Protein 6D9N (pdb70)

InterPro domains:
  IPR003718 OsmC/Ohr conserved domain [PF02566] (40-135)
  IPR015946 K homology domain-like, alpha/beta [G3DSA:3.30.300.20] (45-140)
  IPR019953 Organic hydroperoxide resistance protein famiy [PTHR33797] (1-138)
  IPR019953 Organic hydroperoxide resistance protein famiy [TIGR03561] (4-137)
  IPR036102 OsmC/Ohr superfamily [SSF82784] (1-137)

CATH classification: 2.20.25.10 (+1 more: 3.30.300.20)

Secondary structure (DSSP, 8-state):
--EEEEEEEEEE-TTSEEEEETTSSSEEEE---GGGT-S-S-SB-HHHHHHHHHHHHHHHHHHHHHHHHT------EEEEEEEEEE-TTSSEEEEEEEEEE-TTS-HHHHHHHHHHHHHH-HHHHHHBTTB-EEEEEE--/-----EEEEEEEEEESTTSEEEEETTSSSEEEE---GGGT-S-S-SB-HHHHHHHHHHHHHHHHHHHHHHHHT------EEEEEEEEEE-TTS-EEEEEEEEEE-TTS-HHHHHHHHHHHHHH-HHHHHHTTTS-EEEEEE--

Nearest PDB structures (foldseek):
  6d9n-assembly1_A  TM=1.001E+00  e=1.280E-29  Elizabethkingia anophelis NUHP1
  1n2f-assembly1_B  TM=9.302E-01  e=1.188E-18  Pseudomonas aeruginosa PAO1
  6ebg-assembly2_C  TM=9.428E-01  e=1.634E-17  Chromobacterium violaceum
  6ed0-assembly1_B  TM=9.431E-01  e=2.556E-17  Chromobacterium violaceum ATCC 12472
  1zb9-assembly1_B  TM=9.224E-01  e=2.725E-17  Xylella fastidiosa 9a5c

Radius of gyration: 18.33 Å; Cα contacts (8 Å, |Δi|>4): 790; chains: 2; bounding box: 57×39×36 Å

Solvent-accessible surface area: 12722 Å² total; per-residue (Å²): 104,173,56,78,28,78,13,5,1,40,2,38,18,33,189,97,8,59,0,94,2,107,73,34,54,12,88,40,71,19,62,108,4,47,51,46,74,23,105,59,77,99,75,8,2,20,13,1,0,2,0,0,0,0,0,4,7,0,4,26,4,0,23,78,19,4,153,102,55,193,66,194,34,32,114,0,44,0,34,0,91,0,1,13,0,101,52,174,76,38,1,41,4,6,42,4,73,0,51,0,23,0,32,70,14,70,78,127,86,0,72,61,3,0,91,106,0,33,82,27,0,17,4,1,24,0,0,89,66,47,11,51,32,124,38,70,20,22,59,148,102,79,173,38,170,56,84,29,75,15,3,1,38,2,36,25,19,167,71,4,53,0,92,1,97,72,33,55,11,83,46,60,13,66,59,4,127,51,52,74,22,95,52,60,88,95,4,2,21,13,1,0,2,0,0,0,0,0,5,6,0,10,36,6,0,35,81,14,6,91,91,60,165,45,190,37,31,107,0,43,0,54,1,33,0,1,13,0,100,62,116,90,37,2,45,5,8,57,3,101,2,64,0,25,0,31,72,12,78,83,134,69,0,86,80,10,8,117,125,0,34,73,25,0,14,3,1,20,1,1,82,82,68,29,71,34,120,40,53,17,24,58,149

B-factor: mean 17.24, std 9.84, range [6.75, 56.4]

Sequence (283 aa):
MKTLYTTIGATATTGGRNGHHVVKSDDNGVLLEFEEVRYYPKGLGGANDDYANPEMLFAAGYSACCFDSSALNLLVIKKSSAKIKTGETTTVTTAKVGIGQIENNGGFGLEVEELHANIPGVTIEEAQQDDLIEKAHQVCCPYSNATRGNIEEVKLTVSNNHHHMKTLYTIGATATGGRNGHVVKSDDNGVLLEFEVRYPKGLGGANDDYANPEMLFAAGYSACCFDSALNLVIKSAKIIKTGETTTVTTAKVGIGQIENGGFGLEVEELHANIPGVTIEEAQQDLIEKAHQVCCPYSNATRGNNIIEEVVKLTVSNN

Organism: NCBI:txid1338011

Structure (mmCIF, N/CA/C/O backbone):
data_6D9N
#
_entry.id   6D9N
#
_cell.length_a   47.390
_cell.length_b   50.030
_cell.length_c   57.980
_cell.angle_alpha   90.00
_cell.angle_beta   102.63
_cell.angle_gamma   90.00
#
_symmetry.space_group_name_H-M   'P 1 21 1'
#
loop_
_entity.id
_entity.type
_entity.pdbx_description
1 polymer 'Organic hydroperoxide resistance protein'
2 non-polymer 'THIOCYANATE ION'
3 non-polymer 1,2-ETHANEDIOL
4 water water
#
loop_
_atom_site.group_PDB
_atom_site.id
_atom_site.type_symbol
_atom_site.label_atom_id
_atom_site.label_alt_id
_atom_site.label_comp_id
_atom_site.label_asym_id
_atom_site.label_entity_id
_atom_site.label_seq_id
_atom_site.pdbx_PDB_ins_code
_atom_site.Cartn_x
_atom_site.Cartn_y
_atom_site.Cartn_z
_atom_site.occupancy
_atom_site.B_iso_or_equiv
_atom_site.auth_seq_id
_atom_site.auth_comp_id
_atom_site.auth_asym_id
_atom_site.auth_atom_id
_atom_site.pdbx_PDB_model_num
ATOM 1 N N . MET A 1 9 ? 16.023 4.408 31.412 1.00 31.94 1 MET A N 1
ATOM 2 C CA . MET A 1 9 ? 16.724 4.589 30.145 1.00 30.58 1 MET A CA 1
ATOM 3 C C . MET A 1 9 ? 17.171 6.043 29.986 1.00 28.72 1 MET A C 1
ATOM 4 O O . MET A 1 9 ? 16.400 6.962 30.267 1.00 29.06 1 MET A O 1
ATOM 9 N N . LYS A 1 10 ? 18.402 6.251 29.520 1.00 26.70 2 LYS A N 1
ATOM 10 C CA . LYS A 1 10 ? 18.925 7.588 29.237 1.00 24.85 2 LYS A CA 1
ATOM 11 C C . LYS A 1 10 ? 18.486 7.964 27.821 1.00 21.48 2 LYS A C 1
ATOM 12 O O . LYS A 1 10 ? 19.041 7.477 26.836 1.00 21.42 2 LYS A O 1
ATOM 18 N N . THR A 1 11 ? 17.482 8.827 27.703 1.00 19.28 3 THR A N 1
ATOM 19 C CA . THR A 1 11 ? 16.907 9.111 26.396 1.00 18.42 3 THR A CA 1
ATOM 20 C C . THR A 1 11 ? 17.869 9.965 25.572 1.00 16.99 3 THR A C 1
ATOM 21 O O . THR A 1 11 ? 18.332 11.016 26.042 1.00 19.12 3 THR A O 1
ATOM 25 N N . LEU A 1 12 ? 18.184 9.502 24.355 1.00 14.80 4 LEU A N 1
ATOM 26 C CA . LEU A 1 12 ? 19.132 10.211 23.507 1.00 14.05 4 LEU A CA 1
ATOM 27 C C . LEU A 1 12 ? 18.455 11.180 22.549 1.00 13.47 4 LEU A C 1
ATOM 28 O O . LEU A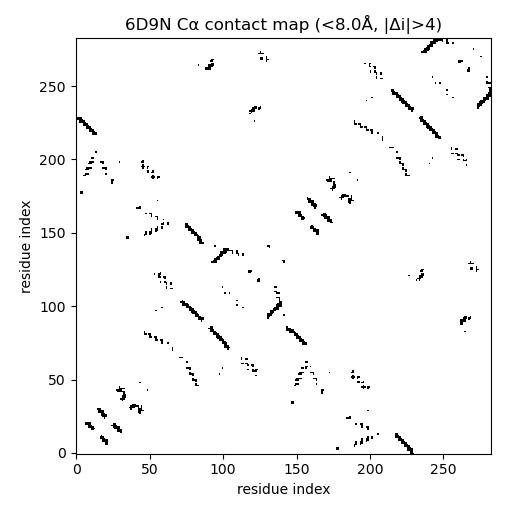 1 12 ? 19.051 12.206 22.174 1.00 14.21 4 LEU A O 1
ATOM 33 N N . TYR A 1 13 ? 17.227 10.872 22.134 1.00 12.48 5 TYR A N 1
ATOM 34 C CA . TYR A 1 13 ? 16.527 11.647 21.118 1.00 11.86 5 TYR A CA 1
ATOM 35 C C . TYR A 1 13 ? 15.039 11.410 21.301 1.00 11.76 5 TYR A C 1
ATOM 36 O O . TYR A 1 13 ? 14.624 10.277 21.569 1.00 12.15 5 TYR A O 1
ATOM 45 N N . THR A 1 14 ? 14.248 12.466 21.124 1.00 11.85 6 THR A N 1
ATOM 46 C CA A THR A 1 14 ? 12.788 12.359 21.166 0.67 12.19 6 THR A CA 1
ATOM 47 C CA B THR A 1 14 ? 12.790 12.392 21.189 0.33 12.03 6 THR A CA 1
ATOM 48 C C . THR A 1 14 ? 12.202 13.109 19.984 1.00 11.67 6 THR A C 1
ATOM 49 O O . THR A 1 14 ? 12.724 14.150 19.568 1.00 13.83 6 THR A O 1
ATOM 56 N N . ILE A 1 15 ? 11.089 12.585 19.441 1.00 10.68 7 ILE A N 1
ATOM 57 C CA . ILE A 1 15 ? 10.398 13.217 18.316 1.00 10.25 7 ILE A CA 1
ATOM 58 C C . ILE A 1 15 ? 8.902 12.982 18.500 1.00 10.26 7 ILE A C 1
ATOM 59 O O . ILE A 1 15 ? 8.485 11.887 18.896 1.00 11.00 7 ILE A O 1
ATOM 64 N N . GLY A 1 16 ? 8.093 13.999 18.176 1.00 10.51 8 GLY A N 1
ATOM 65 C CA . GLY A 1 16 ? 6.653 13.884 18.287 1.00 10.91 8 GLY A CA 1
ATOM 66 C C . GLY A 1 16 ? 5.941 13.969 16.954 1.00 10.40 8 GLY A C 1
ATOM 67 O O . GLY A 1 16 ? 6.461 14.486 15.962 1.00 10.21 8 GLY A O 1
ATOM 68 N N . ALA A 1 17 ? 4.699 13.501 16.942 1.00 9.39 9 ALA A N 1
ATOM 69 C CA . ALA A 1 17 ? 3.804 13.700 15.811 1.00 9.65 9 ALA A CA 1
ATOM 70 C C . ALA A 1 17 ? 2.372 13.836 16.327 1.00 9.67 9 ALA A C 1
ATOM 71 O O . ALA A 1 17 ? 2.047 13.391 17.435 1.00 11.24 9 ALA A O 1
ATOM 73 N N . THR A 1 18 ? 1.527 14.481 15.511 1.00 9.54 10 THR A N 1
ATOM 74 C CA . THR A 1 18 ? 0.132 14.739 15.854 1.00 10.47 10 THR A CA 1
ATOM 75 C C . THR A 1 18 ? -0.746 14.228 14.722 1.00 9.81 10 THR A C 1
ATOM 76 O O . THR A 1 18 ? -0.498 14.531 13.554 1.00 10.60 10 THR A O 1
ATOM 80 N N . ALA A 1 19 ? -1.830 13.528 15.080 1.00 8.98 11 ALA A N 1
ATOM 81 C CA . ALA A 1 19 ? -2.815 13.035 14.132 1.00 9.14 11 ALA A CA 1
ATOM 82 C C . ALA A 1 19 ? -4.160 13.652 14.448 1.00 8.96 11 ALA A C 1
ATOM 83 O O . ALA A 1 19 ? -4.554 13.726 15.621 1.00 9.55 11 ALA A O 1
ATOM 85 N N . THR A 1 20 ? -4.839 14.106 13.398 1.00 9.91 12 THR A N 1
ATOM 86 C CA A THR A 1 20 ? -6.070 14.874 13.465 0.32 10.95 12 THR A CA 1
ATOM 87 C CA B THR A 1 20 ? -6.182 14.644 13.583 0.68 10.34 12 THR A CA 1
ATOM 88 C C . THR A 1 20 ? -6.900 14.521 12.240 1.00 11.62 12 THR A C 1
ATOM 89 O O . THR A 1 20 ? -6.520 13.679 11.418 1.00 12.22 12 THR A O 1
ATOM 96 N N . GLY A 1 21 ? -8.006 15.267 12.055 1.00 12.16 13 GLY A N 1
ATOM 97 C CA . GLY A 1 21 ? -8.679 15.323 10.775 1.00 12.87 13 GLY A CA 1
ATOM 98 C C . GLY A 1 21 ? -9.958 14.520 10.641 1.00 13.62 13 GLY A C 1
ATOM 99 O O . GLY A 1 21 ? -10.609 14.614 9.591 1.00 15.03 13 GLY A O 1
ATOM 100 N N . GLY A 1 22 ? -10.308 13.693 11.629 1.00 13.98 14 GLY A N 1
ATOM 101 C CA . GLY A 1 22 ? -11.545 12.939 11.515 1.00 15.79 14 GLY A CA 1
ATOM 102 C C . GLY A 1 22 ? -11.486 11.958 10.356 1.00 17.01 14 GLY A C 1
ATOM 103 O O . GLY A 1 22 ? -10.549 11.149 10.223 1.00 16.63 14 GLY A O 1
ATOM 104 N N . ARG A 1 23 ? -12.491 12.040 9.473 1.00 18.76 15 ARG A N 1
ATOM 105 C CA . ARG A 1 23 ? -12.564 11.174 8.297 1.00 20.24 15 ARG A CA 1
ATOM 106 C C . ARG A 1 23 ? -11.522 11.535 7.251 1.00 20.57 15 ARG A C 1
ATOM 107 O O . ARG A 1 23 ? -11.272 10.735 6.338 1.00 22.54 15 ARG A O 1
ATOM 115 N N . ASN A 1 24 ? -10.953 12.727 7.335 1.00 19.40 16 ASN A N 1
ATOM 116 C CA . ASN A 1 24 ? -9.875 13.145 6.446 1.00 19.79 16 ASN A CA 1
ATOM 117 C C . ASN A 1 24 ? -8.589 13.197 7.259 1.00 17.88 16 ASN A C 1
ATOM 118 O O . ASN A 1 24 ? -8.033 14.266 7.529 1.00 18.20 16 ASN A O 1
ATOM 123 N N . GLY A 1 25 ? -8.135 12.010 7.656 1.00 15.95 17 GLY A N 1
ATOM 124 C CA . GLY A 1 25 ? -7.020 11.926 8.593 1.00 14.53 17 GLY A CA 1
ATOM 125 C C . GLY A 1 25 ? -5.773 12.610 8.053 1.00 13.01 17 GLY A C 1
ATOM 126 O O . GLY A 1 25 ? -5.470 12.563 6.857 1.00 13.45 17 GLY A O 1
ATOM 127 N N . HIS A 1 26 ? -5.042 13.242 8.964 1.00 12.68 18 HIS A N 1
ATOM 128 C CA A HIS A 1 26 ? -3.840 14.016 8.681 0.58 13.18 18 HIS A CA 1
ATOM 129 C CA B HIS A 1 26 ? -3.758 13.796 8.604 0.42 13.63 18 HIS A CA 1
ATOM 130 C C . HIS A 1 26 ? -2.844 13.765 9.807 1.00 12.47 18 HIS A C 1
ATOM 131 O O . HIS A 1 26 ? -3.260 13.755 10.971 1.00 12.31 18 HIS A O 1
ATOM 144 N N . VAL A 1 27 ? -1.561 13.633 9.485 1.00 11.43 19 VAL A N 1
ATOM 145 C CA A VAL A 1 27 ? -0.551 13.499 10.519 0.33 11.49 19 VAL A CA 1
ATOM 146 C CA B VAL A 1 27 ? -0.496 13.422 10.460 0.67 10.99 19 VAL A CA 1
ATOM 147 C C . VAL A 1 27 ? 0.645 14.376 10.161 1.00 11.67 19 VAL A C 1
ATOM 148 O O . VAL A 1 27 ? 0.995 14.570 8.989 1.00 13.21 19 VAL A O 1
ATOM 155 N N . LYS A 1 28 ? 1.241 14.955 11.195 1.00 11.53 20 LYS A N 1
ATOM 156 C CA . LYS A 1 28 ? 2.344 15.889 10.996 1.00 13.17 20 LYS A CA 1
ATOM 157 C C . LYS A 1 28 ? 3.346 15.696 12.118 1.00 12.58 20 LYS A C 1
ATOM 158 O O . LYS A 1 28 ? 2.946 15.693 13.294 1.00 13.42 20 LYS A O 1
ATOM 164 N N . SER A 1 29 ? 4.636 15.539 11.769 1.00 11.69 21 SER A N 1
ATOM 165 C CA . SER A 1 29 ? 5.652 15.524 12.804 1.00 11.69 21 SER A CA 1
ATOM 166 C C . SER A 1 29 ? 5.792 16.924 13.420 1.00 12.55 21 SER A C 1
ATOM 167 O O . SER A 1 29 ? 5.434 17.940 12.812 1.00 13.34 21 SER A O 1
ATOM 170 N N . ASP A 1 30 ? 6.357 16.978 14.634 1.00 14.14 22 ASP A N 1
ATOM 171 C CA A ASP A 1 30 ? 6.475 18.244 15.364 0.59 16.39 22 ASP A CA 1
ATOM 172 C CA B ASP A 1 30 ? 6.398 18.265 15.320 0.41 16.29 22 ASP A CA 1
ATOM 173 C C . ASP A 1 30 ? 7.228 19.303 14.580 1.00 17.40 22 ASP A C 1
ATOM 174 O O . ASP A 1 30 ? 6.974 20.493 14.756 1.00 20.39 22 ASP A O 1
ATOM 183 N N . ASN A 1 31 ? 8.188 18.877 13.763 1.00 16.75 23 ASN A N 1
ATOM 184 C CA . ASN A 1 31 ? 9.066 19.770 13.028 1.00 17.95 23 ASN A CA 1
ATOM 185 C C . ASN A 1 31 ? 8.633 19.954 11.579 1.00 18.47 23 ASN A C 1
ATOM 186 O O . ASN A 1 31 ? 9.333 20.642 10.819 1.00 20.15 23 ASN A O 1
ATOM 191 N N . GLY A 1 32 ? 7.499 19.366 11.185 1.00 18.25 24 GLY A N 1
ATOM 192 C CA . GLY A 1 32 ? 6.977 19.472 9.829 1.00 18.43 24 GLY A CA 1
ATOM 193 C C . GLY A 1 32 ? 7.676 18.630 8.777 1.00 18.08 24 GLY A C 1
ATOM 194 O O . GLY A 1 32 ? 7.256 18.654 7.611 1.00 19.45 24 GLY A O 1
ATOM 195 N N . VAL A 1 33 ? 8.715 17.876 9.145 1.00 15.95 25 VAL A N 1
ATOM 196 C CA . VAL A 1 33 ? 9.465 17.094 8.167 1.00 16.23 25 VAL A CA 1
ATOM 197 C C . VAL A 1 33 ? 8.600 16.028 7.519 1.00 16.86 25 VAL A C 1
ATOM 198 O O . VAL A 1 33 ? 8.772 15.716 6.335 1.00 18.61 25 VAL A O 1
ATOM 202 N N . LEU A 1 34 ? 7.666 15.456 8.271 1.00 16.35 26 LEU A N 1
ATOM 203 C CA A LEU A 1 34 ? 6.704 14.497 7.754 0.48 17.25 26 LEU A CA 1
ATOM 204 C CA B LEU A 1 34 ? 6.696 14.512 7.735 0.52 17.58 26 LEU A CA 1
ATOM 205 C C . LEU A 1 34 ? 5.315 15.118 7.892 1.00 16.97 26 LEU A C 1
ATOM 206 O O . LEU A 1 34 ? 4.925 15.525 8.991 1.00 16.64 26 LEU A O 1
ATOM 215 N N . GLU A 1 35 ? 4.574 15.201 6.792 1.00 16.98 27 GLU A N 1
ATOM 216 C CA . GLU A 1 35 ? 3.203 15.685 6.856 1.00 18.52 27 GLU A CA 1
ATOM 217 C C . GLU A 1 35 ? 2.427 15.078 5.706 1.00 19.03 27 GLU A C 1
ATOM 218 O O . GLU A 1 35 ? 2.770 15.297 4.545 1.00 20.90 27 GLU A O 1
ATOM 224 N N . PHE A 1 36 ? 1.348 14.371 6.019 1.00 17.55 28 PHE A N 1
ATOM 225 C CA . PHE A 1 36 ? 0.654 13.620 4.984 1.00 17.02 28 PHE A CA 1
ATOM 226 C C . PHE A 1 36 ? -0.709 13.181 5.483 1.00 14.88 28 PHE A C 1
ATOM 227 O O . PHE A 1 36 ? -1.035 13.280 6.662 1.00 14.91 28 PHE A O 1
ATOM 235 N N . GLU A 1 37 ? -1.512 12.726 4.535 1.00 13.36 29 GLU A N 1
ATOM 236 C CA A GLU A 1 37 ? -2.862 12.305 4.825 0.66 12.82 29 GLU A CA 1
ATOM 237 C CA B GLU A 1 37 ? -2.884 12.295 4.747 0.34 13.46 29 GLU A CA 1
ATOM 238 C C . GLU A 1 37 ? -2.918 10.788 4.965 1.00 12.24 29 GLU A C 1
ATOM 239 O O . GLU A 1 37 ? -2.131 10.043 4.361 1.00 12.47 29 GLU A O 1
ATOM 250 N N . VAL A 1 38 ? -3.850 10.332 5.802 1.00 11.52 30 VAL A N 1
ATOM 251 C CA . VAL A 1 38 ? -4.088 8.909 5.997 1.00 11.95 30 VAL A CA 1
ATOM 252 C C . VAL A 1 38 ? -5.564 8.623 5.758 1.00 11.89 30 VAL A C 1
ATOM 253 O O . VAL A 1 38 ? -6.435 9.464 6.050 1.00 13.03 30 VAL A O 1
ATOM 257 N N . ARG A 1 39 ? -5.847 7.453 5.193 1.00 11.40 31 ARG A N 1
ATOM 258 C CA . ARG A 1 39 ? -7.212 6.999 4.976 1.00 12.23 31 ARG A CA 1
ATOM 259 C C . ARG A 1 39 ? -7.190 5.488 5.127 1.00 12.08 31 ARG A C 1
ATOM 260 O O . ARG A 1 39 ? -6.140 4.848 4.998 1.00 12.75 31 ARG A O 1
ATOM 268 N N . TYR A 1 40 ? -8.342 4.882 5.352 1.00 12.70 32 TYR A N 1
ATOM 269 C CA A TYR A 1 40 ? -8.366 3.433 5.316 0.48 13.75 32 TYR A CA 1
ATOM 270 C CA B TYR A 1 40 ? -8.426 3.424 5.310 0.52 13.73 32 TYR A CA 1
ATOM 271 C C . TYR A 1 40 ? -8.111 2.918 3.906 1.00 13.70 32 TYR A C 1
ATOM 272 O O . TYR A 1 40 ? -8.640 3.463 2.920 1.00 14.31 32 TYR A O 1
ATOM 289 N N . PRO A 1 41 ? -7.350 1.839 3.782 1.00 12.36 33 PRO A N 1
ATOM 290 C CA . PRO A 1 41 ? -7.153 1.213 2.474 1.00 12.93 33 PRO A CA 1
ATOM 291 C C . PRO A 1 41 ? -8.408 0.443 2.070 1.00 13.32 33 PRO A C 1
ATOM 292 O O . PRO A 1 41 ? -9.295 0.140 2.892 1.00 13.55 33 PRO A O 1
ATOM 296 N N . LYS A 1 42 ? -8.491 0.136 0.779 1.00 13.77 34 LYS A N 1
ATOM 297 C CA . LYS A 1 42 ? -9.679 -0.543 0.261 1.00 15.88 34 LYS A CA 1
ATOM 298 C C . LYS A 1 42 ? -9.967 -1.847 1.014 1.00 14.98 34 LYS A C 1
ATOM 299 O O . LYS A 1 42 ? -11.141 -2.161 1.312 1.00 15.45 34 LYS A O 1
ATOM 301 N N . GLY A 1 43 ? -8.919 -2.598 1.378 1.00 14.50 35 GLY A N 1
ATOM 302 C CA . GLY A 1 43 ? -9.112 -3.878 2.033 1.00 15.05 35 GLY A CA 1
ATOM 303 C C . GLY A 1 43 ? -9.728 -3.777 3.410 1.00 15.65 35 GLY A C 1
ATOM 304 O O . GLY A 1 43 ? -10.273 -4.770 3.907 1.00 17.12 35 GLY A O 1
ATOM 305 N N . LEU A 1 44 ? -9.684 -2.594 4.025 1.00 15.77 36 LEU A N 1
ATOM 306 C CA . LEU A 1 44 ? -10.298 -2.359 5.326 1.00 16.11 36 LEU A CA 1
ATOM 307 C C . LEU A 1 44 ? -11.556 -1.507 5.202 1.00 18.10 36 LEU A C 1
ATOM 308 O O . LEU A 1 44 ? -11.986 -0.890 6.191 1.00 19.95 36 LEU A O 1
ATOM 313 N N . GLY A 1 45 ? -12.148 -1.435 3.996 1.00 17.87 37 GLY A N 1
ATOM 314 C CA . GLY A 1 45 ? -13.387 -0.699 3.777 1.00 18.97 37 GLY A CA 1
ATOM 315 C C . GLY A 1 45 ? -13.246 0.693 3.186 1.00 19.73 37 GLY A C 1
ATOM 316 O O . GLY A 1 45 ? -14.262 1.364 2.974 1.00 21.09 37 GLY A O 1
ATOM 317 N N . GLY A 1 46 ? -12.032 1.153 2.933 1.00 19.58 38 GLY A N 1
ATOM 318 C CA . GLY A 1 46 ? -11.812 2.485 2.409 1.00 19.80 38 GLY A CA 1
ATOM 319 C C . GLY A 1 46 ? -12.084 2.593 0.917 1.00 19.97 38 GLY A C 1
ATOM 320 O O . GLY A 1 46 ? -12.329 1.611 0.22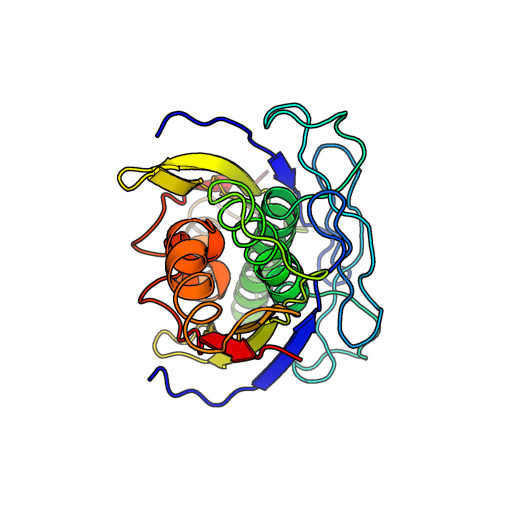0 1.00 20.71 38 GLY A O 1
ATOM 321 N N . ALA A 1 47 ? -12.009 3.829 0.419 1.00 20.51 39 ALA A N 1
ATOM 322 C CA . ALA A 1 47 ? -12.362 4.115 -0.967 1.00 21.31 39 ALA A CA 1
ATOM 323 C C . ALA A 1 47 ? -11.325 3.637 -1.985 1.00 21.10 39 ALA A C 1
ATOM 324 O O . ALA A 1 47 ? -11.698 3.282 -3.110 1.00 22.58 39 ALA A O 1
ATOM 326 N N . ASN A 1 48 ? -10.032 3.657 -1.661 1.00 19.97 40 ASN A N 1
ATOM 327 C CA . ASN A 1 48 ? -9.003 3.290 -2.628 1.00 19.71 40 ASN A CA 1
ATOM 328 C C . ASN A 1 48 ? -7.718 3.000 -1.867 1.00 17.80 40 ASN A C 1
ATOM 329 O O . ASN A 1 48 ? -7.715 2.946 -0.633 1.00 17.58 40 ASN A O 1
ATOM 334 N N . ASP A 1 49 ? -6.614 2.853 -2.611 1.00 16.74 41 ASP A N 1
ATOM 335 C CA . ASP A 1 49 ? -5.303 2.552 -2.044 1.00 16.31 41 ASP A CA 1
ATOM 336 C C . ASP A 1 49 ? -4.296 3.666 -2.308 1.00 15.28 41 ASP A C 1
ATOM 337 O O . ASP A 1 49 ? -3.093 3.406 -2.388 1.00 14.42 41 ASP A O 1
ATOM 342 N N . ASP A 1 50 ? -4.754 4.915 -2.418 1.00 15.34 42 ASP A N 1
ATOM 343 C CA . ASP A 1 50 ? -3.875 6.034 -2.741 1.00 15.19 42 ASP A CA 1
ATOM 344 C C . ASP A 1 50 ? -3.247 6.687 -1.525 1.00 14.79 42 ASP A C 1
ATOM 345 O O . ASP A 1 50 ? -2.444 7.603 -1.706 1.00 16.35 42 ASP A O 1
ATOM 350 N N . TYR A 1 51 ? -3.615 6.280 -0.305 1.00 14.10 43 TYR A N 1
ATOM 351 C CA . TYR A 1 51 ? -3.167 6.977 0.892 1.00 13.06 43 TYR A CA 1
ATOM 352 C C . TYR A 1 51 ? -2.354 6.094 1.834 1.00 11.81 43 TYR A C 1
ATOM 353 O O . TYR A 1 51 ? -2.517 4.872 1.901 1.00 11.14 43 TYR A O 1
ATOM 362 N N . ALA A 1 52 ? -1.509 6.744 2.624 1.00 10.93 44 ALA A N 1
ATOM 363 C CA . ALA A 1 52 ? -0.840 6.075 3.718 1.00 10.86 44 ALA A CA 1
ATOM 364 C C . ALA A 1 52 ? -1.858 5.629 4.772 1.00 9.87 44 ALA A C 1
ATOM 365 O O . ALA A 1 52 ? -3.026 6.033 4.787 1.00 10.42 44 ALA A O 1
ATOM 367 N N . ASN A 1 53 ? -1.388 4.777 5.661 1.00 9.01 45 ASN A N 1
ATOM 368 C CA . ASN A 1 53 ? -2.160 4.303 6.802 1.00 8.77 45 ASN A CA 1
ATOM 369 C C . ASN A 1 53 ? -1.163 3.847 7.861 1.00 8.05 45 ASN A C 1
ATOM 370 O O . ASN A 1 53 ? 0.057 3.805 7.605 1.00 8.31 45 ASN A O 1
ATOM 375 N N . PRO A 1 54 ? -1.623 3.549 9.083 1.00 8.10 46 PRO A N 1
ATOM 376 C CA . PRO A 1 54 ? -0.642 3.248 10.148 1.00 8.21 46 PRO A CA 1
ATOM 377 C C . PRO A 1 54 ? 0.091 1.946 9.915 1.00 7.09 46 PRO A C 1
ATOM 378 O O . PRO A 1 54 ? 1.242 1.800 10.353 1.00 7.43 46 PRO A O 1
ATOM 382 N N . GLU A 1 55 ? -0.513 0.997 9.199 1.00 8.18 47 GLU A N 1
ATOM 383 C CA . GLU A 1 55 ? 0.152 -0.260 8.891 1.00 8.08 47 GLU A CA 1
ATOM 384 C C . GLU A 1 55 ? 1.340 0.007 7.979 1.00 7.53 47 GLU A C 1
ATOM 385 O O . GLU A 1 55 ? 2.435 -0.556 8.159 1.00 7.99 47 GLU A O 1
ATOM 391 N N . MET A 1 56 ? 1.141 0.884 6.993 1.00 7.95 48 MET A N 1
ATOM 392 C CA . MET A 1 56 ? 2.201 1.267 6.070 1.00 8.29 48 MET A CA 1
ATOM 393 C C . MET A 1 56 ? 3.322 2.035 6.774 1.00 7.19 48 MET A C 1
ATOM 394 O O . MET A 1 56 ? 4.516 1.832 6.480 1.00 8.02 48 MET A O 1
ATOM 399 N N . LEU A 1 57 ? 2.962 2.913 7.711 1.00 7.20 49 LEU A N 1
ATOM 400 C CA . LEU A 1 57 ? 3.970 3.601 8.501 1.00 7.44 49 LEU A CA 1
ATOM 401 C C . LEU A 1 57 ? 4.781 2.614 9.330 1.00 6.95 49 LEU A C 1
ATOM 402 O O . LEU A 1 57 ? 5.995 2.796 9.504 1.00 7.35 49 LEU A O 1
ATOM 407 N N . PHE A 1 58 ? 4.138 1.557 9.846 1.00 7.19 50 PHE A N 1
ATOM 408 C CA . PHE A 1 58 ? 4.867 0.563 10.616 1.00 7.57 50 PHE A CA 1
ATOM 409 C C . PHE A 1 58 ? 5.822 -0.216 9.708 1.00 6.85 50 PHE A C 1
ATOM 410 O O . PHE A 1 58 ? 6.966 -0.499 10.091 1.00 7.33 50 PHE A O 1
ATOM 418 N N . ALA A 1 59 ? 5.360 -0.578 8.503 1.00 6.92 51 ALA A N 1
ATOM 419 C CA . ALA A 1 59 ? 6.241 -1.283 7.562 1.00 7.36 51 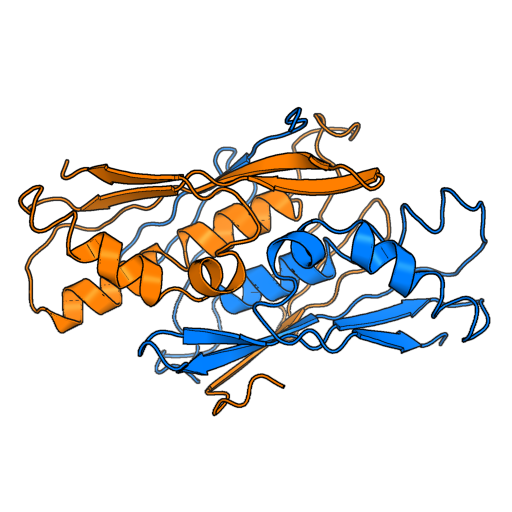ALA A CA 1
ATOM 420 C C . ALA A 1 59 ? 7.454 -0.426 7.189 1.00 7.42 51 ALA A C 1
ATOM 421 O O . ALA A 1 59 ? 8.607 -0.903 7.157 1.00 7.52 51 ALA A O 1
ATOM 423 N N . ALA A 1 60 ? 7.228 0.852 6.898 1.00 7.50 52 ALA A N 1
ATOM 424 C CA . ALA A 1 60 ? 8.306 1.773 6.542 1.00 7.49 52 ALA A CA 1
ATOM 425 C C . ALA A 1 60 ? 9.251 1.938 7.719 1.00 7.37 52 ALA A C 1
ATOM 426 O O . ALA A 1 60 ? 10.478 1.864 7.558 1.00 8.00 52 ALA A O 1
ATOM 428 N N . GLY A 1 61 ? 8.694 2.167 8.912 1.00 7.65 53 GLY A N 1
ATOM 429 C CA . GLY A 1 61 ? 9.547 2.370 10.069 1.00 7.65 53 GLY A CA 1
ATOM 430 C C . GLY A 1 61 ? 10.341 1.132 10.464 1.00 7.01 53 GLY A C 1
ATOM 431 O O . GLY A 1 61 ? 11.515 1.233 10.825 1.00 7.79 53 GLY A O 1
ATOM 432 N N . TYR A 1 62 ? 9.726 -0.042 10.394 1.00 7.38 54 TYR A N 1
ATOM 433 C CA . TYR A 1 62 ? 10.410 -1.249 10.817 1.00 7.29 54 TYR A CA 1
ATOM 434 C C . TYR A 1 62 ? 11.520 -1.586 9.818 1.00 7.33 54 TYR A C 1
ATOM 435 O O . TYR A 1 62 ? 12.642 -1.944 10.192 1.00 8.07 54 TYR A O 1
ATOM 444 N N . SER A 1 63 ? 11.204 -1.518 8.520 1.00 7.25 55 SER A N 1
ATOM 445 C CA . SER A 1 63 ? 12.241 -1.818 7.524 1.00 7.69 55 SER A CA 1
ATOM 446 C C . SER A 1 63 ? 13.434 -0.881 7.693 1.00 7.69 55 SER A C 1
ATOM 447 O O . SER A 1 63 ? 14.595 -1.314 7.656 1.00 7.91 55 SER A O 1
ATOM 450 N N . ALA A 1 64 ? 13.178 0.403 7.915 1.00 8.10 56 ALA A N 1
ATOM 451 C CA . ALA A 1 64 ? 14.263 1.365 8.105 1.00 8.71 56 ALA A CA 1
ATOM 452 C C . ALA A 1 64 ? 14.992 1.147 9.423 1.00 7.81 56 ALA A C 1
ATOM 453 O O . ALA A 1 64 ? 16.228 1.212 9.466 1.00 9.09 56 ALA A O 1
ATOM 455 N N A CYS A 1 65 ? 14.242 0.892 10.495 0.01 8.18 57 CYS A N 1
ATOM 456 N N B CYS A 1 65 ? 14.278 0.856 10.508 0.99 8.11 57 CYS A N 1
ATOM 457 C CA A CYS A 1 65 ? 14.837 0.547 11.779 0.01 8.52 57 CYS A CA 1
ATOM 458 C CA B CYS A 1 65 ? 14.941 0.573 11.781 0.99 8.49 57 CYS A CA 1
ATOM 459 C C A CYS A 1 65 ? 15.817 -0.606 11.639 0.01 8.35 57 CYS A C 1
ATOM 460 C C B CYS A 1 65 ? 15.852 -0.635 11.656 0.99 8.12 57 CYS A C 1
ATOM 461 O O A CYS A 1 65 ? 16.969 -0.529 12.080 0.01 8.36 57 CYS A O 1
ATOM 462 O O B CYS A 1 65 ? 16.990 -0.626 12.148 0.99 8.92 57 CYS A O 1
ATOM 467 N N . PHE A 1 66 ? 15.356 -1.690 11.027 1.00 8.15 58 PHE A N 1
ATOM 468 C CA . PHE A 1 66 ? 16.119 -2.909 10.940 1.00 9.22 58 PHE A CA 1
ATOM 469 C C . PHE A 1 66 ? 17.324 -2.726 10.028 1.00 9.20 58 PHE A C 1
ATOM 470 O O . PHE A 1 66 ? 18.427 -3.197 10.335 1.00 9.87 58 PHE A O 1
ATOM 478 N N . ASP A 1 67 ? 17.135 -2.061 8.890 1.00 9.26 59 ASP A N 1
ATOM 479 C CA . ASP A 1 67 ? 18.271 -1.829 8.011 1.00 10.08 59 ASP A CA 1
ATOM 480 C C . ASP A 1 67 ? 19.323 -0.955 8.686 1.00 10.11 59 ASP A C 1
ATOM 481 O O . ASP A 1 67 ? 20.532 -1.180 8.513 1.00 11.57 59 ASP A O 1
ATOM 486 N N . SER A 1 68 ? 18.898 0.039 9.458 1.00 10.95 60 SER A N 1
ATOM 487 C CA A SER A 1 68 ? 19.843 0.882 10.205 0.79 12.31 60 SER A CA 1
ATOM 488 C CA B SER A 1 68 ? 19.875 0.859 10.168 0.21 12.02 60 SER A CA 1
ATOM 489 C C . SER A 1 68 ? 20.625 0.046 11.212 1.00 12.09 60 SER A C 1
ATOM 490 O O . SER A 1 68 ? 21.861 0.142 11.304 1.00 12.97 60 SER A O 1
ATOM 495 N N . ALA A 1 69 ? 19.918 -0.789 11.987 1.00 12.45 61 ALA A N 1
ATOM 496 C CA . ALA A 1 69 ? 20.591 -1.635 12.975 1.00 12.15 61 ALA A CA 1
ATOM 497 C C . ALA A 1 69 ? 21.571 -2.590 12.309 1.00 11.42 61 ALA A C 1
ATOM 498 O O . ALA A 1 69 ? 22.695 -2.789 12.790 1.00 12.49 61 ALA A O 1
ATOM 500 N N . LEU A 1 70 ? 21.170 -3.154 11.180 1.00 11.71 62 LEU A N 1
ATOM 501 C CA . LEU A 1 70 ? 22.009 -4.085 10.440 1.00 11.50 62 LEU A CA 1
ATOM 502 C C . LEU A 1 70 ? 23.286 -3.407 9.983 1.00 11.63 62 LEU A C 1
ATOM 503 O O . LEU A 1 70 ? 24.389 -3.980 10.094 1.00 12.67 62 LEU A O 1
ATOM 508 N N . ASN A 1 71 ? 23.177 -2.183 9.494 1.00 11.78 63 ASN A N 1
ATOM 509 C CA . ASN A 1 71 ? 24.36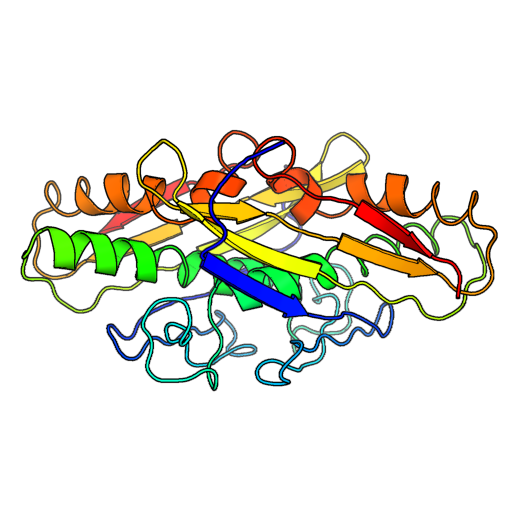8 -1.489 9.046 1.00 13.14 63 ASN A CA 1
ATOM 510 C C . ASN A 1 71 ? 25.259 -1.106 10.213 1.00 13.51 63 ASN A C 1
ATOM 511 O O . ASN A 1 71 ? 26.486 -1.167 10.087 1.00 13.79 63 ASN A O 1
ATOM 516 N N . LEU A 1 72 ? 24.697 -0.773 11.379 1.00 13.75 64 LEU A N 1
ATOM 517 C CA A LEU A 1 72 ? 25.552 -0.515 12.538 0.55 14.41 64 LEU A CA 1
ATOM 518 C CA B LEU A 1 72 ? 25.528 -0.520 12.551 0.45 14.56 64 LEU A CA 1
ATOM 519 C C . LEU A 1 72 ? 26.319 -1.766 12.943 1.00 14.00 64 LEU A C 1
ATOM 520 O O . LEU A 1 72 ? 27.520 -1.692 13.269 1.00 14.14 64 LEU A O 1
ATOM 529 N N . VAL A 1 73 ? 25.657 -2.921 12.931 1.00 13.01 65 VAL A N 1
ATOM 530 C CA . VAL A 1 73 ? 26.305 -4.183 13.275 1.00 12.94 65 VAL A CA 1
ATOM 531 C C . VAL A 1 73 ? 27.428 -4.503 12.284 1.00 13.06 65 VAL A C 1
ATOM 532 O O . VAL A 1 73 ? 28.544 -4.890 12.677 1.00 13.71 65 VAL A O 1
ATOM 536 N N . ILE A 1 74 ? 27.170 -4.340 10.986 1.00 12.68 66 ILE A N 1
ATOM 537 C CA . ILE A 1 74 ? 28.174 -4.613 9.954 1.00 13.63 66 ILE A CA 1
ATOM 538 C C . ILE A 1 74 ? 29.389 -3.717 10.158 1.00 13.48 66 ILE A C 1
ATOM 539 O O . ILE A 1 74 ? 30.549 -4.167 10.101 1.00 14.62 66 ILE A O 1
ATOM 544 N N . LYS A 1 75 ? 29.147 -2.433 10.400 1.00 14.52 67 LYS A N 1
ATOM 545 C CA A LYS A 1 75 ? 30.250 -1.488 10.541 0.49 16.06 67 LYS A CA 1
ATOM 546 C CA B LYS A 1 75 ? 30.267 -1.511 10.532 0.51 15.84 67 LYS A CA 1
ATOM 547 C C . LYS A 1 75 ? 31.058 -1.754 11.801 1.00 15.16 67 LYS A C 1
ATOM 548 O O . LYS A 1 75 ? 32.284 -1.603 11.795 1.00 15.10 67 LYS A O 1
ATOM 559 N N . SER A 1 76 ? 30.413 -2.160 12.885 1.00 15.46 68 SER A N 1
ATOM 560 C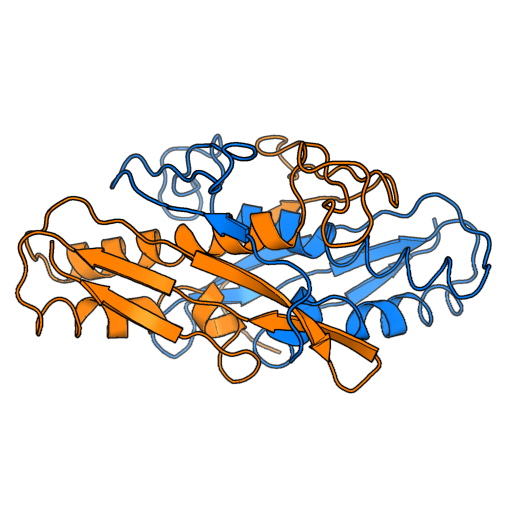 CA A SER A 1 76 ? 31.139 -2.434 14.116 0.59 15.97 68 SER A CA 1
ATOM 561 C CA B SER A 1 76 ? 31.163 -2.413 14.109 0.41 16.58 68 SER A CA 1
ATOM 562 C C . SER A 1 76 ? 32.087 -3.609 13.956 1.00 16.62 68 SER A C 1
ATOM 563 O O . SER A 1 76 ? 33.117 -3.675 14.648 1.00 18.06 68 SER A O 1
ATOM 568 N N . ALA A 1 77 ? 31.751 -4.534 13.064 1.00 16.30 69 ALA A N 1
ATOM 569 C CA . ALA A 1 77 ? 32.570 -5.697 12.765 1.00 17.48 69 ALA A CA 1
ATOM 570 C C . ALA A 1 77 ? 33.575 -5.462 11.639 1.00 15.97 69 ALA A C 1
ATOM 571 O O . ALA A 1 77 ? 34.419 -6.328 11.395 1.00 15.82 69 ALA A O 1
ATOM 573 N N . LYS A 1 78 ? 33.497 -4.328 10.950 1.00 16.22 70 LYS A N 1
ATOM 574 C CA . LYS A 1 78 ? 34.373 -4.020 9.819 1.00 17.59 70 LYS A CA 1
ATOM 575 C C . LYS A 1 78 ? 34.240 -5.065 8.721 1.00 18.12 70 LYS A C 1
ATOM 576 O O . LYS A 1 78 ? 35.220 -5.375 8.035 1.00 18.52 70 LYS A O 1
ATOM 582 N N . ILE A 1 79 ? 33.037 -5.634 8.556 1.00 20.02 71 ILE A N 1
ATOM 583 C CA . ILE A 1 79 ? 32.770 -6.660 7.538 1.00 21.59 71 ILE A CA 1
ATOM 584 C C . ILE A 1 79 ? 32.371 -5.959 6.251 1.00 21.31 71 ILE A C 1
ATOM 585 O O . ILE A 1 79 ? 31.479 -5.107 6.261 1.00 21.93 71 ILE A O 1
ATOM 590 N N . LYS A 1 80 ? 32.992 -6.348 5.136 1.00 20.06 72 LYS A N 1
ATOM 591 C CA . LYS A 1 80 ? 32.665 -5.779 3.833 1.00 19.24 72 LYS A CA 1
ATOM 592 C C . LYS A 1 80 ? 31.407 -6.468 3.300 1.00 17.75 72 LYS A C 1
ATOM 593 O O . LYS A 1 80 ? 31.354 -7.698 3.209 1.00 18.93 72 LYS A O 1
ATOM 599 N N . THR A 1 81 ? 30.408 -5.681 2.921 1.00 15.64 73 THR A N 1
ATOM 600 C CA . THR A 1 81 ? 29.224 -6.225 2.260 1.00 13.60 73 THR A CA 1
ATOM 601 C C . THR A 1 81 ? 28.837 -5.293 1.121 1.00 13.35 73 THR A C 1
ATOM 602 O O . THR A 1 81 ? 29.322 -4.157 1.036 1.00 14.88 73 THR A O 1
ATOM 606 N N . GLY A 1 82 ? 27.922 -5.751 0.269 1.00 12.17 74 GLY A N 1
ATOM 607 C CA . GLY A 1 82 ? 27.234 -4.854 -0.624 1.00 12.46 74 GLY A CA 1
ATOM 608 C C . GLY A 1 82 ? 26.161 -4.067 0.112 1.00 12.83 74 GLY A C 1
ATOM 609 O O . GLY A 1 82 ? 25.936 -4.222 1.312 1.00 13.66 74 GLY A O 1
ATOM 610 N N . GLU A 1 83 ? 25.454 -3.225 -0.636 1.00 13.41 75 GLU A N 1
ATOM 611 C CA . GLU A 1 83 ? 24.373 -2.454 -0.047 1.00 13.91 75 GLU A CA 1
ATOM 612 C C . GLU A 1 83 ? 23.240 -3.394 0.363 1.00 12.36 75 GLU A C 1
ATOM 613 O O . GLU A 1 83 ? 22.779 -4.214 -0.447 1.00 12.02 75 GLU A O 1
ATOM 619 N N . THR A 1 84 ? 22.777 -3.255 1.603 1.00 11.42 76 THR A N 1
ATOM 620 C CA . THR A 1 84 ? 21.720 -4.130 2.111 1.00 10.88 76 THR A CA 1
ATOM 621 C C . THR A 1 84 ? 20.333 -3.632 1.718 1.00 10.01 76 THR A C 1
ATOM 622 O O . THR A 1 84 ? 20.137 -2.471 1.361 1.00 11.48 76 THR A O 1
ATOM 626 N N . THR A 1 85 ? 19.372 -4.556 1.742 1.00 9.40 77 THR A N 1
ATOM 627 C CA A THR A 1 85 ? 17.957 -4.243 1.522 0.88 9.41 77 THR A CA 1
ATOM 628 C CA B THR A 1 85 ? 17.983 -4.161 1.606 0.12 9.36 77 THR A CA 1
ATOM 629 C C . THR A 1 85 ? 17.163 -4.917 2.630 1.00 8.85 77 THR A C 1
ATOM 630 O O . THR A 1 85 ? 17.463 -6.066 2.974 1.00 10.94 77 THR A O 1
ATOM 637 N N . VAL A 1 86 ? 16.147 -4.234 3.170 1.00 8.03 78 VAL A N 1
ATOM 638 C CA . VAL A 1 86 ? 15.247 -4.874 4.128 1.00 8.11 78 VAL A CA 1
ATOM 639 C C . VAL A 1 86 ? 13.823 -4.618 3.653 1.00 7.78 78 VAL A C 1
ATOM 640 O O . VAL A 1 86 ? 13.442 -3.472 3.383 1.00 8.43 78 VAL A O 1
ATOM 644 N N . THR A 1 87 ? 13.025 -5.668 3.597 1.00 7.93 79 THR A N 1
ATOM 645 C CA A THR A 1 87 ? 11.597 -5.526 3.357 0.72 7.98 79 THR A CA 1
ATOM 646 C CA B THR A 1 87 ? 11.601 -5.530 3.353 0.28 8.33 79 THR A CA 1
ATOM 647 C C . THR A 1 87 ? 10.827 -5.919 4.609 1.00 7.97 79 THR A C 1
ATOM 648 O O . THR A 1 87 ? 11.192 -6.866 5.310 1.00 9.01 79 THR A O 1
ATOM 655 N N . ALA A 1 88 ? 9.770 -5.170 4.892 1.00 7.93 80 ALA A N 1
ATOM 656 C CA . ALA A 1 88 ? 8.840 -5.503 5.976 1.00 7.87 80 ALA A CA 1
ATOM 657 C C . ALA A 1 88 ? 7.443 -5.532 5.383 1.00 7.76 80 ALA A C 1
ATOM 658 O O . ALA A 1 88 ? 7.009 -4.531 4.806 1.00 8.90 80 ALA A O 1
ATOM 660 N N . LYS A 1 89 ? 6.753 -6.657 5.539 1.00 8.24 81 LYS A N 1
ATOM 661 C CA . LYS A 1 89 ? 5.370 -6.805 5.094 1.00 8.99 81 LYS A CA 1
ATOM 662 C C . LYS A 1 89 ? 4.524 -6.947 6.338 1.00 8.49 81 LYS A C 1
ATOM 663 O O . LYS A 1 89 ? 4.724 -7.881 7.124 1.00 9.56 81 LYS A O 1
ATOM 669 N N . VAL A 1 90 ? 3.601 -5.999 6.536 1.00 7.96 82 VAL A N 1
ATOM 670 C CA . VAL A 1 90 ? 2.836 -5.862 7.784 1.00 8.19 82 VAL A CA 1
ATOM 671 C C . VAL A 1 90 ? 1.387 -6.209 7.509 1.00 9.06 82 VAL A C 1
ATOM 672 O O . VAL A 1 90 ? 0.763 -5.573 6.658 1.00 9.95 82 VAL A O 1
ATOM 676 N N . GLY A 1 91 ? 0.859 -7.208 8.209 1.00 8.81 83 GLY A N 1
ATOM 677 C CA . GLY A 1 91 ? -0.557 -7.552 8.142 1.00 9.14 83 GLY A CA 1
ATOM 678 C C . GLY A 1 91 ? -1.270 -7.130 9.415 1.00 9.09 83 GLY A C 1
ATOM 679 O O . GLY A 1 91 ? -0.663 -7.045 10.485 1.00 10.19 83 GLY A O 1
ATOM 680 N N . ILE A 1 92 ? -2.576 -6.902 9.298 1.00 9.63 84 ILE A N 1
ATOM 681 C CA . ILE A 1 92 ? -3.454 -6.586 10.425 1.00 9.60 84 ILE A CA 1
ATOM 682 C C . ILE A 1 92 ? -4.637 -7.544 10.414 1.00 9.69 84 ILE A C 1
ATOM 683 O O . ILE A 1 92 ? -5.147 -7.896 9.344 1.00 10.42 84 ILE A O 1
ATOM 688 N N . GLY A 1 93 ? -5.055 -7.985 11.596 1.00 10.08 85 GLY A N 1
ATOM 689 C CA . GLY A 1 93 ? -6.258 -8.796 11.711 1.00 11.06 85 GLY A CA 1
ATOM 690 C C . GLY A 1 93 ? -6.831 -8.641 13.104 1.00 10.68 85 GLY A C 1
ATOM 691 O O . GLY A 1 93 ? -6.230 -8.026 13.984 1.00 10.64 85 GLY A O 1
ATOM 692 N N . GLN A 1 94 ? -8.040 -9.175 13.297 1.00 12.04 86 GLN A N 1
ATOM 693 C CA . GLN A 1 94 ? -8.692 -9.098 14.607 1.00 13.67 86 GLN A CA 1
ATOM 694 C C . GLN A 1 94 ? -8.103 -10.132 15.556 1.00 14.42 86 GLN A C 1
ATOM 695 O O . GLN A 1 94 ? -7.849 -11.276 15.167 1.00 16.26 86 GLN A O 1
ATOM 701 N N . ILE A 1 95 ? -7.846 -9.703 16.799 1.00 14.09 87 ILE A N 1
ATOM 702 C CA . ILE A 1 95 ? -7.272 -10.578 17.821 1.00 15.29 87 ILE A CA 1
ATOM 703 C C . ILE A 1 95 ? -8.265 -10.775 18.966 1.00 18.16 87 ILE A C 1
ATOM 704 O O . ILE A 1 95 ? -9.399 -10.295 18.911 1.00 18.43 87 ILE A O 1
ATOM 709 N N . GLU A 1 96 ? -7.833 -11.451 20.032 1.00 22.64 88 GLU A N 1
ATOM 710 C CA . GLU A 1 96 ? -8.774 -12.020 20.991 1.00 27.29 88 GLU A CA 1
ATOM 711 C C . GLU A 1 96 ? -9.537 -10.974 21.794 1.00 28.33 88 GLU A C 1
ATOM 712 O O . GLU A 1 96 ? -10.677 -11.232 22.203 1.00 29.42 88 GLU A O 1
ATOM 718 N N A ASN A 1 97 ? -8.946 -9.808 22.045 0.68 27.94 89 ASN A N 1
ATOM 719 N N B ASN A 1 97 ? -8.944 -9.811 22.045 0.32 28.26 89 ASN A N 1
ATOM 720 C CA A ASN A 1 97 ? -9.635 -8.780 22.822 0.68 27.53 89 ASN A CA 1
ATOM 721 C CA B ASN A 1 97 ? -9.633 -8.784 22.820 0.32 28.03 89 ASN A CA 1
ATOM 722 C C A ASN A 1 97 ? -10.696 -8.042 22.014 0.68 27.10 89 ASN A C 1
ATOM 723 C C B ASN A 1 97 ? -10.684 -8.036 22.010 0.32 27.19 89 ASN A C 1
ATOM 724 O O A ASN A 1 97 ? -11.307 -7.101 22.533 0.68 27.79 89 ASN A O 1
ATOM 725 O O B ASN A 1 97 ? -11.281 -7.084 22.525 0.32 27.68 89 ASN A O 1
ATOM 734 N N . GLY A 1 98 ? -10.919 -8.441 20.759 1.00 25.50 90 GLY A N 1
ATOM 735 C CA . GLY A 1 98 ? -11.821 -7.722 19.874 1.00 22.63 90 GLY A CA 1
ATOM 736 C C . GLY A 1 98 ? -11.149 -6.582 19.163 1.00 19.73 90 GLY A C 1
ATOM 737 O O . GLY A 1 98 ? -11.730 -6.025 18.205 1.00 19.74 90 GLY A O 1
ATOM 738 N N . GLY A 1 99 ? -9.944 -6.229 19.588 1.00 17.13 91 GLY A N 1
ATOM 739 C CA . GLY A 1 99 ? -9.142 -5.256 18.888 1.00 15.00 91 GLY A CA 1
ATOM 740 C C . GLY A 1 99 ? -8.333 -5.922 17.804 1.00 12.41 91 GLY A C 1
ATOM 741 O O . GLY A 1 99 ? -8.638 -7.022 17.343 1.00 12.95 91 GLY A O 1
ATOM 742 N N . PHE A 1 100 ? -7.313 -5.209 17.358 1.00 9.67 92 PHE A N 1
ATOM 743 C CA . PHE A 1 100 ? -6.584 -5.606 16.162 1.00 9.41 92 PHE A CA 1
ATOM 744 C C . PHE A 1 100 ? -5.102 -5.718 16.458 1.00 9.20 92 PHE A C 1
ATOM 745 O O . PHE A 1 100 ? -4.575 -5.020 17.329 1.00 9.56 92 PHE A O 1
ATOM 753 N N . GLY A 1 101 ? -4.446 -6.642 15.750 1.00 8.99 93 GLY A N 1
ATOM 754 C CA . GLY A 1 101 ? -3.032 -6.893 15.953 1.00 9.34 93 GLY A CA 1
ATOM 755 C C . GLY A 1 101 ? -2.302 -6.982 14.628 1.00 8.76 93 GLY A C 1
ATOM 756 O O . GLY A 1 101 ? -2.886 -7.223 13.568 1.00 9.75 93 GLY A O 1
ATOM 757 N N . LEU A 1 102 ? -0.978 -6.786 14.712 1.00 8.35 94 LEU A N 1
ATOM 758 C CA . LEU A 1 102 ? -0.081 -6.876 13.566 1.00 8.52 94 LEU A CA 1
ATOM 759 C C . LEU A 1 102 ? 0.634 -8.213 13.496 1.00 8.34 94 LEU A C 1
ATOM 760 O O . LEU A 1 102 ? 0.732 -8.958 14.475 1.00 9.28 94 LEU A O 1
ATOM 765 N N . GLU A 1 103 ? 1.174 -8.475 12.307 1.00 9.02 95 GLU A N 1
ATOM 766 C CA . GLU A 1 103 ? 2.108 -9.571 12.042 1.00 9.12 95 GLU A CA 1
ATOM 767 C C . GLU A 1 103 ? 3.097 -9.041 11.009 1.00 8.42 95 GLU A C 1
ATOM 768 O O . GLU A 1 103 ? 2.754 -8.144 10.219 1.00 9.08 95 GLU A O 1
ATOM 774 N N . VAL A 1 104 ? 4.343 -9.540 11.039 1.00 7.73 96 VAL A N 1
ATOM 775 C CA . VAL A 1 104 ? 5.388 -8.984 10.175 1.00 8.52 96 VAL A CA 1
ATOM 776 C C . VAL A 1 104 ? 6.194 -10.096 9.526 1.00 8.57 96 VAL A C 1
ATOM 777 O O . VAL A 1 104 ? 6.613 -11.045 10.200 1.00 9.74 96 VAL A O 1
ATOM 781 N N . GLU A 1 105 ? 6.412 -9.975 8.209 1.00 8.62 97 GLU A N 1
ATOM 782 C CA A GLU A 1 105 ? 7.466 -10.730 7.515 0.68 8.75 97 GLU A CA 1
ATOM 783 C CA B GLU A 1 105 ? 7.463 -10.729 7.526 0.32 9.24 97 GLU A CA 1
ATOM 784 C C . GLU A 1 105 ? 8.612 -9.756 7.284 1.00 8.39 97 GLU A C 1
ATOM 785 O O . GLU A 1 105 ? 8.430 -8.742 6.610 1.00 8.62 97 GLU A O 1
ATOM 796 N N . LEU A 1 106 ? 9.788 -10.049 7.857 1.00 7.97 98 LEU A N 1
ATOM 797 C CA . LEU A 1 106 ? 10.949 -9.167 7.790 1.00 8.86 98 LEU A CA 1
ATOM 798 C C . LEU A 1 106 ? 12.064 -9.916 7.079 1.00 9.39 98 LEU A C 1
ATOM 799 O O . LEU A 1 106 ? 12.469 -10.988 7.523 1.00 10.67 98 LEU A O 1
ATOM 804 N N . HIS A 1 107 ? 12.524 -9.381 5.949 1.00 9.26 99 HIS A N 1
ATOM 805 C CA . HIS A 1 107 ? 13.549 -10.046 5.170 1.00 9.21 99 HIS A CA 1
ATOM 806 C C . HIS A 1 107 ? 14.696 -9.108 4.838 1.00 8.85 99 HIS A C 1
ATOM 807 O O . HIS A 1 107 ? 14.457 -7.999 4.349 1.00 10.41 99 HIS A O 1
ATOM 814 N N . ALA A 1 108 ? 15.913 -9.549 5.113 1.00 8.90 100 ALA A N 1
ATOM 815 C CA . ALA A 1 108 ? 17.077 -8.760 4.772 1.00 8.77 100 ALA A CA 1
ATOM 816 C C . ALA A 1 108 ? 17.860 -9.459 3.674 1.00 8.82 100 ALA A C 1
ATOM 817 O O . ALA A 1 108 ? 17.958 -10.681 3.669 1.00 10.14 100 ALA A O 1
ATOM 819 N N . ASN A 1 109 ? 18.457 -8.668 2.782 1.00 8.93 101 ASN A N 1
ATOM 820 C CA . ASN A 1 109 ? 19.421 -9.174 1.827 1.00 9.07 101 ASN A CA 1
ATOM 821 C C . ASN A 1 109 ? 20.760 -8.501 2.088 1.00 8.89 101 ASN A C 1
ATOM 822 O O . ASN A 1 109 ? 20.833 -7.259 2.136 1.00 9.59 101 ASN A O 1
ATOM 827 N N . ILE A 1 110 ? 21.805 -9.314 2.229 1.00 8.56 102 ILE A N 1
ATOM 828 C CA . ILE A 1 110 ? 23.164 -8.844 2.496 1.00 9.06 102 ILE A CA 1
ATOM 829 C C . ILE A 1 110 ? 24.092 -9.386 1.411 1.00 8.48 102 ILE A C 1
ATOM 830 O O . ILE A 1 110 ? 24.503 -10.539 1.460 1.00 9.63 102 ILE A O 1
ATOM 835 N N . PRO A 1 111 ? 24.413 -8.580 0.394 1.00 9.11 103 PRO A N 1
ATOM 836 C CA . PRO A 1 111 ? 25.270 -9.101 -0.682 1.00 9.49 103 PRO A CA 1
ATOM 837 C C . PRO A 1 111 ? 26.687 -9.349 -0.181 1.00 9.29 103 PRO A C 1
ATOM 838 O O . PRO A 1 111 ? 27.187 -8.624 0.688 1.00 10.42 103 PRO A O 1
ATOM 842 N N . GLY A 1 112 ? 27.343 -10.356 -0.764 1.00 9.49 104 GLY A N 1
ATOM 843 C CA . GLY A 1 112 ? 28.785 -10.469 -0.617 1.00 10.25 104 GLY A CA 1
ATOM 844 C C . GLY A 1 112 ? 29.261 -11.188 0.632 1.00 10.87 104 GLY A C 1
ATOM 845 O O . GLY A 1 112 ? 30.460 -11.107 0.947 1.00 12.21 104 GLY A O 1
ATOM 846 N N . VAL A 1 113 ? 28.388 -11.914 1.333 1.00 11.54 105 VAL A N 1
ATOM 847 C CA . VAL A 1 113 ? 28.710 -12.685 2.530 1.00 11.18 105 VAL A CA 1
ATOM 848 C C . VAL A 1 113 ? 28.110 -14.076 2.372 1.00 11.33 105 VAL A C 1
ATOM 849 O O . VAL A 1 113 ? 27.245 -14.301 1.518 1.00 11.45 105 VAL A O 1
ATOM 853 N N . THR A 1 114 ? 28.583 -15.021 3.203 1.00 11.80 106 THR A N 1
ATOM 854 C CA . THR A 1 114 ? 27.954 -16.331 3.210 1.00 12.89 106 THR A CA 1
ATOM 855 C C . THR A 1 114 ? 26.605 -16.256 3.920 1.00 12.83 106 THR A C 1
ATOM 856 O O . THR A 1 114 ? 26.312 -15.298 4.647 1.00 12.85 106 THR A O 1
ATOM 860 N N . ILE A 1 115 ? 25.780 -17.294 3.724 1.00 13.38 107 ILE A N 1
ATOM 861 C CA . ILE A 1 115 ? 24.471 -17.285 4.369 1.00 14.80 107 ILE A CA 1
ATOM 862 C C . ILE A 1 115 ? 24.621 -17.394 5.884 1.00 15.04 107 ILE A C 1
ATOM 863 O O . ILE A 1 115 ? 23.856 -16.774 6.638 1.00 14.91 107 ILE A O 1
ATOM 868 N N . GLU A 1 116 ? 25.641 -18.129 6.355 1.00 15.71 108 GLU A N 1
ATOM 869 C CA . GLU A 1 116 ? 25.894 -18.217 7.790 1.00 17.26 108 GLU A CA 1
ATOM 870 C C . GLU A 1 116 ? 26.310 -16.865 8.367 1.00 16.31 108 GLU A C 1
ATOM 871 O O . GLU A 1 116 ? 25.845 -16.467 9.448 1.00 17.03 108 GLU A O 1
ATOM 877 N N . GLU A 1 117 ? 27.145 -16.122 7.642 1.00 15.39 109 GLU A N 1
ATOM 878 C CA . GLU A 1 117 ? 27.501 -14.779 8.084 1.00 15.17 109 GLU A CA 1
ATOM 879 C C . GLU A 1 117 ? 26.282 -13.873 8.099 1.00 14.22 109 GLU A C 1
ATOM 880 O O . GLU A 1 117 ? 26.075 -13.102 9.050 1.00 14.64 109 GLU A O 1
ATOM 886 N N . ALA A 1 118 ? 25.468 -13.969 7.060 1.00 12.81 110 ALA A N 1
ATOM 887 C CA . ALA A 1 118 ? 24.260 -13.155 6.990 1.00 12.12 110 ALA A CA 1
ATOM 888 C C . ALA A 1 118 ? 23.309 -13.457 8.147 1.00 12.94 110 ALA A C 1
ATOM 889 O O . ALA A 1 118 ? 22.721 -12.539 8.725 1.00 12.61 110 ALA A O 1
ATOM 891 N N . GLN A 1 119 ? 23.153 -14.738 8.485 1.00 13.82 111 GLN A N 1
ATOM 892 C CA A GLN A 1 119 ? 22.289 -15.141 9.592 0.58 14.68 111 GLN A CA 1
ATOM 893 C CA B GLN A 1 119 ? 22.284 -15.128 9.588 0.42 15.57 111 GLN A CA 1
ATOM 894 C C . GLN A 1 119 ? 22.798 -14.574 10.908 1.00 15.09 111 GLN A C 1
ATOM 895 O O . GLN A 1 119 ? 22.015 -14.088 11.731 1.00 15.39 111 GLN A O 1
ATOM 906 N N . ASP A 1 120 ? 24.114 -14.616 11.126 1.00 16.17 112 ASP A N 1
ATOM 907 C CA A ASP A 1 120 ? 24.661 -14.034 12.343 0.47 16.83 112 ASP A CA 1
ATOM 908 C CA B ASP A 1 120 ? 24.685 -14.033 12.338 0.53 16.74 112 ASP A CA 1
ATOM 909 C C . ASP A 1 120 ? 24.394 -12.538 12.414 1.00 16.21 112 ASP A C 1
ATOM 910 O O . ASP A 1 120 ? 24.023 -12.017 13.480 1.00 16.72 112 ASP A O 1
ATOM 919 N N . LEU A 1 121 ? 24.534 -11.834 11.281 1.00 14.75 113 LEU A N 1
ATOM 920 C CA . LEU A 1 121 ? 24.310 -10.383 11.226 1.00 13.53 113 LEU A CA 1
ATOM 921 C C . LEU A 1 121 ? 22.861 -10.026 11.524 1.00 13.21 113 LEU A C 1
ATOM 922 O O . LEU A 1 121 ? 22.600 -9.083 12.283 1.00 13.96 113 LEU A O 1
ATOM 927 N N . ILE A 1 122 ? 21.908 -10.754 10.940 1.00 13.31 114 ILE A N 1
ATOM 928 C CA . ILE A 1 122 ? 20.508 -10.423 11.221 1.00 12.67 114 ILE A CA 1
ATOM 929 C C . ILE A 1 122 ? 20.113 -10.749 12.654 1.00 13.28 114 ILE A C 1
ATOM 930 O O . ILE A 1 122 ? 19.279 -10.046 13.246 1.00 13.29 114 ILE A O 1
ATOM 935 N N . GLU A 1 123 ? 20.687 -11.802 13.233 1.00 14.36 115 GLU A N 1
ATOM 936 C CA . GLU A 1 123 ? 20.381 -12.122 14.623 1.00 15.23 115 GLU A CA 1
ATOM 937 C C . GLU A 1 123 ? 20.830 -10.993 15.537 1.00 14.18 115 GLU A C 1
ATOM 938 O O . GLU A 1 123 ? 20.095 -10.591 16.452 1.00 15.23 115 GLU A O 1
ATOM 944 N N . LYS A 1 124 ? 22.024 -10.436 15.281 1.00 14.90 116 LYS A N 1
ATOM 945 C CA . LYS A 1 124 ? 22.485 -9.296 16.066 1.00 15.46 116 LYS A CA 1
ATOM 946 C C . LYS A 1 124 ? 21.627 -8.064 15.825 1.00 14.32 116 LYS A C 1
ATOM 947 O O . LYS A 1 124 ? 21.244 -7.364 16.772 1.00 14.13 116 LYS A O 1
ATOM 953 N N . ALA A 1 125 ? 21.285 -7.794 14.566 1.00 13.27 117 ALA A N 1
ATOM 954 C CA . ALA A 1 125 ? 20.470 -6.625 14.249 1.00 12.40 117 ALA A CA 1
ATOM 955 C C . ALA A 1 125 ? 19.113 -6.689 14.954 1.00 11.86 117 ALA A C 1
ATOM 956 O O . ALA A 1 125 ? 18.580 -5.661 15.395 1.00 12.38 117 ALA A O 1
ATOM 958 N N . HIS A 1 126 ? 18.557 -7.897 15.092 1.00 11.87 118 HIS A N 1
ATOM 959 C CA . HIS A 1 126 ? 17.254 -8.094 15.726 1.00 12.20 118 HIS A CA 1
ATOM 960 C C . HIS A 1 126 ? 17.290 -7.805 17.222 1.00 13.02 118 HIS A C 1
ATOM 961 O O . HIS A 1 126 ? 16.216 -7.587 17.808 1.00 13.61 118 HIS A O 1
ATOM 968 N N . GLN A 1 127 ? 18.481 -7.752 17.846 1.00 13.28 119 GLN A N 1
ATOM 969 C CA . GLN A 1 127 ? 18.609 -7.320 19.226 1.00 14.29 119 GLN A CA 1
ATOM 970 C C . GLN A 1 127 ? 18.885 -5.827 19.355 1.00 14.08 119 GLN A C 1
ATOM 971 O O . GLN A 1 127 ? 18.717 -5.264 20.446 1.00 14.90 119 GLN A O 1
ATOM 977 N N . VAL A 1 128 ? 19.307 -5.178 18.264 1.00 13.70 120 VAL A N 1
ATOM 978 C CA . VAL A 1 128 ? 19.670 -3.759 18.278 1.00 13.00 120 VAL A CA 1
ATOM 979 C C . VAL A 1 128 ? 18.466 -2.873 17.962 1.00 12.27 120 VAL A C 1
ATOM 980 O O . VAL A 1 128 ? 18.241 -1.862 18.632 1.00 13.32 120 VAL A O 1
ATOM 984 N N A CYS A 1 129 ? 17.697 -3.238 16.925 0.81 12.16 121 CYS A N 1
ATOM 985 N N B CYS A 1 129 ? 17.718 -3.248 16.946 0.19 12.10 121 CYS A N 1
ATOM 986 C CA A CYS A 1 129 ? 16.618 -2.404 16.403 0.81 10.67 121 CYS A CA 1
ATOM 987 C CA B CYS A 1 129 ? 16.546 -2.571 16.427 0.19 11.34 121 CYS A CA 1
ATOM 988 C C A CYS A 1 129 ? 15.511 -2.194 17.427 0.81 9.73 121 CYS A C 1
ATOM 989 C C B CYS A 1 129 ? 15.547 -2.228 17.541 0.19 10.42 121 CYS A C 1
ATOM 990 O O A CYS A 1 129 ? 14.878 -3.168 17.888 0.81 10.18 121 CYS A O 1
ATOM 991 O O B CYS A 1 129 ? 15.062 -3.146 18.227 0.19 10.60 121 CYS A O 1
ATOM 996 N N . PRO A 1 130 ? 15.194 -0.945 17.746 1.00 9.69 122 PRO A N 1
ATOM 997 C CA . PRO A 1 130 ? 14.149 -0.684 18.742 1.00 9.81 122 PRO A CA 1
ATOM 998 C C . PRO A 1 130 ? 12.803 -1.280 18.399 1.00 8.92 122 PRO A C 1
ATOM 999 O O . PRO A 1 130 ? 12.050 -1.648 19.312 1.00 9.22 122 PRO A O 1
ATOM 1003 N N . TYR A 1 131 ? 12.414 -1.349 17.122 1.00 8.57 123 TYR A N 1
ATOM 1004 C CA . TYR A 1 131 ? 11.118 -1.925 16.784 1.00 8.32 123 TYR A CA 1
ATOM 1005 C C . TYR A 1 131 ? 11.065 -3.390 17.182 1.00 8.30 123 TYR A C 1
ATOM 1006 O O . TYR A 1 131 ? 10.028 -3.881 17.643 1.00 9.08 123 TYR A O 1
ATOM 1015 N N . SER A 1 132 ? 12.168 -4.116 16.974 1.00 8.84 124 SER A N 1
ATOM 1016 C CA . SER A 1 132 ? 12.217 -5.527 17.373 1.00 9.43 124 SER A CA 1
ATOM 1017 C C . SER A 1 132 ? 12.108 -5.661 18.885 1.00 9.38 124 SER A C 1
ATOM 1018 O O . SER A 1 132 ? 11.375 -6.516 19.400 1.00 10.56 124 SER A O 1
ATOM 1021 N N . ASN A 1 133 ? 12.811 -4.808 19.619 1.00 9.15 125 ASN A N 1
ATOM 1022 C CA . ASN A 1 133 ? 12.762 -4.878 21.077 1.00 9.83 125 ASN A CA 1
ATOM 1023 C C . ASN A 1 133 ? 11.382 -4.498 21.600 1.00 10.40 125 ASN A C 1
ATOM 1024 O O . ASN A 1 133 ? 10.902 -5.071 22.589 1.00 11.88 125 ASN A O 1
ATOM 1029 N N . ALA A 1 134 ? 10.728 -3.540 20.940 1.00 10.30 126 ALA A N 1
ATOM 1030 C CA . ALA A 1 134 ? 9.443 -3.044 21.430 1.00 11.44 126 ALA A CA 1
ATOM 1031 C C . ALA A 1 134 ? 8.319 -4.056 21.226 1.00 11.46 126 ALA A C 1
ATOM 1032 O O . ALA A 1 134 ? 7.333 -4.055 21.988 1.00 12.19 126 ALA A O 1
ATOM 1034 N N . THR A 1 135 ? 8.422 -4.916 20.199 1.00 10.62 127 THR A N 1
ATOM 1035 C CA . THR A 1 135 ? 7.306 -5.776 19.803 1.00 10.25 127 THR A CA 1
ATOM 1036 C C . THR A 1 135 ? 7.541 -7.237 20.132 1.00 10.16 127 THR A C 1
ATOM 1037 O O . THR A 1 135 ? 6.647 -8.058 19.930 1.00 10.57 127 THR A O 1
ATOM 1041 N N . ARG A 1 136 ? 8.715 -7.584 20.637 1.00 10.43 128 ARG A N 1
ATOM 1042 C CA . ARG A 1 136 ? 9.082 -8.979 20.814 1.00 11.83 128 ARG A CA 1
ATOM 1043 C C . ARG A 1 136 ? 8.075 -9.701 21.707 1.00 11.27 128 ARG A C 1
ATOM 1044 O O . ARG A 1 136 ? 7.749 -9.236 22.814 1.00 12.17 128 ARG A O 1
ATOM 1052 N N . GLY A 1 137 ? 7.583 -10.851 21.233 1.00 10.36 129 GLY A N 1
ATOM 1053 C CA . GLY A 1 137 ? 6.653 -11.655 22.011 1.00 10.08 129 GLY A CA 1
ATOM 1054 C C . GLY A 1 137 ? 5.206 -11.235 21.889 1.00 9.63 129 GLY A C 1
ATOM 1055 O O . GLY A 1 137 ? 4.332 -11.948 22.403 1.00 10.96 129 GLY A O 1
ATOM 1056 N N . ASN A 1 138 ? 4.914 -10.091 21.263 1.00 9.04 130 ASN A N 1
ATOM 1057 C CA . ASN A 1 138 ? 3.536 -9.641 21.150 1.00 9.39 130 ASN A CA 1
ATOM 1058 C C . ASN A 1 138 ? 2.970 -9.823 19.761 1.00 9.88 130 ASN A C 1
ATOM 1059 O O . ASN A 1 138 ? 1.746 -9.829 19.606 1.00 11.01 130 ASN A O 1
ATOM 1064 N N . ILE A 1 139 ? 3.834 -9.950 18.757 1.00 10.04 131 ILE A N 1
ATOM 1065 C CA . ILE A 1 139 ? 3.435 -10.170 17.381 1.00 10.82 131 ILE A CA 1
ATOM 1066 C C . ILE A 1 139 ? 4.425 -11.182 16.819 1.00 10.92 131 ILE A C 1
ATOM 1067 O O . ILE A 1 139 ? 5.549 -11.320 17.307 1.00 12.01 131 ILE A O 1
ATOM 1072 N N . GLU A 1 140 ? 4.015 -11.913 15.789 1.00 11.30 132 GLU A N 1
ATOM 1073 C CA A GLU A 1 140 ? 4.914 -12.814 15.076 0.44 12.26 132 GLU A CA 1
ATOM 1074 C CA B GLU A 1 140 ? 4.946 -12.802 15.100 0.56 12.06 132 GLU A CA 1
ATOM 1075 C C . GLU A 1 140 ? 5.750 -12.017 14.079 1.00 11.35 132 GLU A C 1
ATOM 1076 O O . GLU A 1 140 ? 5.181 -11.319 13.234 1.00 12.22 132 GLU A O 1
ATOM 1087 N N . VAL A 1 141 ? 7.083 -12.111 14.181 1.00 10.81 133 VAL A N 1
ATOM 1088 C CA . VAL A 1 141 ? 8.013 -11.463 13.226 1.00 10.55 133 VAL A CA 1
ATOM 1089 C C . VAL A 1 141 ? 8.809 -12.589 12.585 1.00 11.03 133 VAL A C 1
ATOM 1090 O O . VAL A 1 141 ? 9.697 -13.161 13.227 1.00 12.73 133 VAL A O 1
ATOM 1094 N N . LYS A 1 142 ? 8.451 -12.966 11.352 1.00 9.83 134 LYS A N 1
ATOM 1095 C CA . LYS A 1 142 ? 9.178 -14.018 10.625 1.00 10.31 134 LYS A CA 1
ATOM 1096 C C . LYS A 1 142 ? 10.379 -13.348 9.981 1.00 10.75 134 LYS A C 1
ATOM 1097 O O . LYS A 1 142 ? 10.223 -12.592 9.019 1.00 11.28 134 LYS A O 1
ATOM 1103 N N . LEU A 1 143 ? 11.570 -13.618 10.502 1.00 10.47 135 LEU A N 1
ATOM 1104 C CA . LEU A 1 143 ? 12.798 -12.924 10.111 1.00 11.12 135 LEU A CA 1
ATOM 1105 C C . LEU A 1 143 ? 13.690 -13.876 9.327 1.00 11.44 135 LEU A C 1
ATOM 1106 O O . LEU A 1 143 ? 14.076 -14.938 9.830 1.00 13.26 135 LEU A O 1
ATOM 1111 N N . THR A 1 144 ? 13.996 -13.498 8.082 1.00 11.01 136 THR A N 1
ATOM 1112 C CA . THR A 1 144 ? 14.841 -14.315 7.217 1.00 11.82 136 THR A CA 1
ATOM 1113 C C . THR A 1 144 ? 15.857 -13.441 6.496 1.00 11.24 136 THR A C 1
ATOM 1114 O O . THR A 1 144 ? 15.770 -12.219 6.488 1.00 10.44 136 THR A O 1
ATOM 1118 N N . VAL A 1 145 ? 16.826 -14.111 5.866 1.00 12.13 137 VAL A N 1
ATOM 1119 C CA . VAL A 1 145 ? 17.941 -13.427 5.232 1.00 11.80 137 VAL A CA 1
ATOM 1120 C C . VAL A 1 145 ? 18.330 -14.147 3.953 1.00 11.00 137 VAL A C 1
ATOM 1121 O O . VAL A 1 145 ? 18.230 -15.370 3.843 1.00 13.10 137 VAL A O 1
ATOM 1125 N N . SER A 1 146 ? 18.798 -13.360 2.983 1.00 10.60 138 SER A N 1
ATOM 1126 C CA . SER A 1 146 ? 19.423 -13.854 1.751 1.00 10.16 138 SER A CA 1
ATOM 1127 C C . SER A 1 146 ? 20.728 -13.102 1.506 1.00 10.09 138 SER A C 1
ATOM 1128 O O . SER A 1 146 ? 21.006 -12.095 2.161 1.00 10.15 138 SER A O 1
ATOM 1131 N N . ASN A 1 147 ? 21.525 -13.630 0.578 1.00 10.37 139 ASN A N 1
ATOM 1132 C CA . ASN A 1 147 ? 22.842 -13.066 0.271 1.00 10.93 139 ASN A CA 1
ATOM 1133 C C . ASN A 1 147 ? 23.019 -12.839 -1.231 1.00 11.18 139 ASN A C 1
ATOM 1134 O O . ASN A 1 147 ? 24.120 -13.000 -1.775 1.00 11.90 139 ASN A O 1
ATOM 1139 N N . ASN A 1 148 ? 21.942 -12.432 -1.911 1.00 11.86 140 ASN A N 1
ATOM 1140 C CA . ASN A 1 148 ? 21.936 -12.155 -3.362 1.00 13.36 140 ASN A CA 1
ATOM 1141 C C . ASN A 1 148 ? 22.705 -10.904 -3.780 1.00 14.72 140 ASN A C 1
ATOM 1142 O O . ASN A 1 148 ? 23.110 -10.853 -4.979 1.00 15.88 140 ASN A O 1
ATOM 1148 N N . HIS B 1 6 ? 3.235 -18.557 17.090 1.00 52.13 -2 HIS B N 1
ATOM 1149 C CA . HIS B 1 6 ? 2.278 -18.488 15.988 1.00 51.83 -2 HIS B CA 1
ATOM 1150 C C . HIS B 1 6 ? 1.006 -17.767 16.426 1.00 51.22 -2 HIS B C 1
ATOM 1151 O O . HIS B 1 6 ? 0.257 -18.264 17.270 1.00 51.73 -2 HIS B O 1
ATOM 1153 N N . HIS B 1 7 ? 0.769 -16.595 15.841 1.00 49.81 -1 HIS B N 1
ATOM 1154 C CA . HIS B 1 7 ? -0.304 -15.693 16.257 1.00 48.31 -1 HIS B CA 1
ATOM 1155 C C . HIS B 1 7 ? -1.442 -15.758 15.243 1.00 47.52 -1 HIS B C 1
ATOM 1156 O O . HIS B 1 7 ? -1.685 -14.811 14.491 1.00 47.62 -1 HIS B O 1
ATOM 1163 N N . HIS B 1 8 ? -2.165 -16.874 15.236 1.00 46.37 0 HIS B N 1
ATOM 1164 C CA . HIS B 1 8 ? -3.090 -17.139 14.138 1.00 45.34 0 HIS B CA 1
ATOM 1165 C C . HIS B 1 8 ? -4.265 -16.167 14.158 1.00 41.47 0 HIS B C 1
ATOM 1166 O O . HIS B 1 8 ? -5.048 -16.146 15.112 1.00 42.31 0 HIS B O 1
ATOM 1173 N N . MET B 1 9 ? -4.378 -15.355 13.109 1.00 36.44 1 MET B N 1
ATOM 1174 C CA . MET B 1 9 ? -5.544 -14.510 12.895 1.00 32.07 1 MET B CA 1
ATOM 1175 C C . MET B 1 9 ? -5.883 -14.504 11.409 1.00 28.62 1 MET B C 1
ATOM 1176 O O . MET B 1 9 ? -5.086 -14.921 10.570 1.00 28.41 1 MET B O 1
ATOM 1181 N N . LYS B 1 10 ? -7.095 -14.056 11.098 1.00 26.35 2 LYS B N 1
ATOM 1182 C CA . LYS B 1 10 ? -7.531 -13.887 9.713 1.00 24.75 2 LYS B CA 1
ATOM 1183 C C . LYS B 1 10 ? -6.990 -12.546 9.233 1.00 21.81 2 LYS B C 1
ATOM 1184 O O . LYS B 1 10 ? -7.505 -11.483 9.600 1.00 22.16 2 LYS B O 1
ATOM 1190 N N . THR B 1 11 ? -5.931 -12.577 8.434 1.00 18.97 3 THR B N 1
ATOM 1191 C CA . THR B 1 11 ? -5.313 -11.333 7.998 1.00 16.46 3 THR B CA 1
ATOM 1192 C C . THR B 1 11 ? -6.277 -10.599 7.079 1.00 14.40 3 THR B C 1
ATOM 1193 O O . THR B 1 11 ? -6.756 -11.168 6.093 1.00 16.60 3 THR B O 1
ATOM 1197 N N . LEU B 1 12 ? -6.562 -9.339 7.410 1.00 12.84 4 LEU B N 1
ATOM 1198 C CA . LEU B 1 12 ? -7.503 -8.533 6.640 1.00 13.35 4 LEU B CA 1
ATOM 1199 C C . LEU B 1 12 ? -6.827 -7.698 5.573 1.00 12.79 4 LEU B C 1
ATOM 1200 O O . LEU B 1 12 ? -7.424 -7.421 4.529 1.00 14.37 4 LEU B O 1
ATOM 1205 N N . TYR B 1 13 ? -5.575 -7.305 5.798 1.00 11.72 5 TYR B N 1
ATOM 1206 C CA . TYR B 1 13 ? -4.892 -6.365 4.923 1.00 11.07 5 TYR B CA 1
ATOM 1207 C C . TYR B 1 13 ? -3.398 -6.497 5.200 1.00 10.19 5 TYR B C 1
ATOM 1208 O O . TYR B 1 13 ? -2.998 -6.648 6.357 1.00 10.68 5 TYR B O 1
ATOM 1217 N N . THR B 1 14 ? -2.569 -6.436 4.143 1.00 10.45 6 THR B N 1
ATOM 1218 C CA . THR B 1 14 ? -1.116 -6.457 4.272 1.00 10.44 6 THR B CA 1
ATOM 1219 C C . THR B 1 14 ? -0.516 -5.393 3.374 1.00 10.20 6 THR B C 1
ATOM 1220 O O . THR B 1 14 ? -0.989 -5.177 2.249 1.00 12.60 6 THR B O 1
ATOM 1224 N N . ILE B 1 15 ? 0.544 -4.738 3.863 1.00 8.95 7 ILE B N 1
ATOM 1225 C CA . ILE B 1 15 ? 1.239 -3.696 3.102 1.00 9.31 7 ILE B CA 1
ATOM 1226 C C . ILE B 1 15 ? 2.732 -3.852 3.351 1.00 8.73 7 ILE B C 1
ATOM 1227 O O . ILE B 1 15 ? 3.155 -4.095 4.490 1.00 9.21 7 ILE B O 1
ATOM 1232 N N . GLY B 1 16 ? 3.544 -3.675 2.302 1.00 9.43 8 GLY B N 1
ATOM 1233 C CA . GLY B 1 16 ? 4.991 -3.778 2.442 1.00 9.99 8 GLY B CA 1
ATOM 1234 C C . GLY B 1 16 ? 5.717 -2.468 2.224 1.00 9.47 8 GLY B C 1
ATOM 1235 O O . GLY B 1 16 ? 5.210 -1.511 1.611 1.00 9.84 8 GLY B O 1
ATOM 1236 N N . ALA B 1 17 ? 6.957 -2.446 2.696 1.00 8.97 9 ALA B N 1
ATOM 1237 C CA . ALA B 1 17 ? 7.880 -1.360 2.405 1.00 8.77 9 ALA B CA 1
ATOM 1238 C C . ALA B 1 17 ? 9.287 -1.925 2.335 1.00 9.09 9 ALA B C 1
ATOM 1239 O O . ALA B 1 17 ? 9.576 -2.977 2.909 1.00 11.14 9 ALA B O 1
ATOM 1241 N N . THR B 1 18 ? 10.175 -1.196 1.650 1.00 8.25 10 THR B N 1
ATOM 1242 C CA . THR B 1 18 ? 11.562 -1.593 1.428 1.00 8.96 10 THR B CA 1
ATOM 1243 C C . THR B 1 18 ? 12.465 -0.451 1.837 1.00 8.33 10 THR B C 1
ATOM 1244 O O . THR B 1 18 ? 12.244 0.693 1.419 1.00 9.16 10 THR B O 1
ATOM 1248 N N . ALA B 1 19 ? 13.490 -0.775 2.620 1.00 8.21 11 ALA B N 1
ATOM 1249 C CA . ALA B 1 19 ? 14.513 0.176 3.038 1.00 8.00 11 ALA B CA 1
ATOM 1250 C C . ALA B 1 19 ? 15.852 -0.214 2.409 1.00 7.97 11 ALA B C 1
ATOM 1251 O O . ALA B 1 19 ? 16.238 -1.397 2.406 1.00 8.92 11 ALA B O 1
ATOM 1253 N N . THR B 1 20 ? 16.582 0.795 1.928 1.00 8.62 12 THR B N 1
ATOM 1254 C CA . THR B 1 20 ? 17.864 0.639 1.256 1.00 11.04 12 THR B CA 1
ATOM 1255 C C . THR B 1 20 ? 18.726 1.835 1.624 1.00 11.42 12 THR B C 1
ATOM 1256 O O . THR B 1 20 ? 18.327 2.720 2.370 1.00 11.54 12 THR B O 1
ATOM 1260 N N . GLY B 1 21 ? 19.923 1.882 1.053 1.00 14.02 13 GLY B N 1
ATOM 1261 C CA . GLY B 1 21 ? 20.749 3.081 1.070 1.00 16.20 13 GLY B CA 1
ATOM 1262 C C . GLY B 1 21 ? 21.651 3.228 2.264 1.00 17.13 13 GLY B C 1
ATOM 1263 O O . GLY B 1 21 ? 22.381 4.232 2.353 1.00 17.88 13 GLY B O 1
ATOM 1264 N N . GLY B 1 22 ? 21.674 2.260 3.173 1.00 17.43 14 GLY B N 1
ATOM 1265 C CA . GLY B 1 22 ? 22.636 2.309 4.267 1.00 18.37 14 GLY B CA 1
ATOM 1266 C C . GLY B 1 22 ? 22.392 3.483 5.203 1.00 17.86 14 GLY B C 1
ATOM 1267 O O . GLY B 1 22 ? 21.253 3.849 5.512 1.00 18.79 14 GLY B O 1
ATOM 1268 N N . ARG B 1 23 ? 23.488 4.065 5.694 1.00 16.84 15 ARG B N 1
ATOM 1269 C CA . ARG B 1 23 ? 23.393 5.190 6.629 1.00 16.11 15 ARG B CA 1
ATOM 1270 C C . ARG B 1 23 ? 22.587 6.349 6.058 1.00 14.19 15 ARG B C 1
ATOM 1271 O O . ARG B 1 23 ? 21.874 7.052 6.790 1.00 15.71 15 ARG B O 1
ATOM 1279 N N . ASN B 1 24 ? 22.706 6.589 4.766 1.00 13.00 16 ASN B N 1
ATOM 1280 C CA . ASN B 1 24 ? 21.918 7.628 4.115 1.00 12.62 16 ASN B CA 1
ATOM 1281 C C . ASN B 1 24 ? 20.748 6.912 3.449 1.00 11.63 16 ASN B C 1
ATOM 1282 O O . ASN B 1 24 ? 20.708 6.709 2.242 1.00 13.44 16 ASN B O 1
ATOM 1287 N N . GLY B 1 25 ? 19.748 6.553 4.271 1.00 10.47 17 GLY B N 1
ATOM 1288 C CA . GLY B 1 25 ? 18.747 5.589 3.858 1.00 10.45 17 GLY B CA 1
ATOM 1289 C C . GLY B 1 25 ? 17.611 6.145 3.022 1.00 9.79 17 GLY B C 1
ATOM 1290 O O . GLY B 1 25 ? 17.353 7.341 2.938 1.00 9.92 17 GLY B O 1
ATOM 1291 N N . HIS B 1 26 ? 16.884 5.197 2.447 1.00 10.00 18 HIS B N 1
ATOM 1292 C CA . HIS B 1 26 ? 15.723 5.478 1.627 1.00 10.00 18 HIS B CA 1
ATOM 1293 C C . HIS B 1 26 ? 14.668 4.438 1.962 1.00 9.19 18 HIS B C 1
ATOM 1294 O O . HIS B 1 26 ? 15.000 3.266 2.151 1.00 10.14 18 HIS B O 1
ATOM 1301 N N . VAL B 1 27 ? 13.401 4.853 2.040 1.00 9.04 19 VAL B N 1
ATOM 1302 C CA A VAL B 1 27 ? 12.319 3.906 2.276 0.61 9.07 19 VAL B CA 1
ATOM 1303 C CA B VAL B 1 27 ? 12.278 3.956 2.320 0.39 9.28 19 VAL B CA 1
ATOM 1304 C C . VAL B 1 27 ? 11.194 4.173 1.283 1.00 9.05 19 VAL B C 1
ATOM 1305 O O . VAL B 1 27 ? 10.912 5.324 0.917 1.00 10.73 19 VAL B O 1
ATOM 1312 N N . LYS B 1 28 ? 10.584 3.087 0.815 1.00 9.67 20 LYS B N 1
ATOM 1313 C CA . LYS B 1 28 ? 9.519 3.182 -0.195 1.00 11.49 20 LYS B CA 1
ATOM 1314 C C . LYS B 1 28 ? 8.469 2.126 0.095 1.00 10.75 20 LYS B C 1
ATOM 1315 O O . LYS B 1 28 ? 8.819 0.946 0.228 1.00 12.28 20 LYS B O 1
ATOM 1321 N N . SER B 1 29 ? 7.191 2.516 0.217 1.00 10.41 21 SER B N 1
ATOM 1322 C CA . SER B 1 29 ? 6.144 1.490 0.296 1.00 9.37 21 SER B CA 1
ATOM 1323 C C . SER B 1 29 ? 6.039 0.751 -1.046 1.00 10.80 21 SER B C 1
ATOM 1324 O O . SER B 1 29 ? 6.439 1.262 -2.101 1.00 11.71 21 SER B O 1
ATOM 1327 N N . ASP B 1 30 ? 5.443 -0.452 -1.004 1.00 12.51 22 ASP B N 1
ATOM 1328 C CA A ASP B 1 30 ? 5.371 -1.313 -2.193 0.56 14.60 22 ASP B CA 1
ATOM 1329 C CA C ASP B 1 30 ? 5.434 -1.284 -2.204 0.44 14.13 22 ASP B CA 1
ATOM 1330 C C . ASP B 1 30 ? 4.651 -0.638 -3.344 1.00 15.31 22 ASP B C 1
ATOM 1331 O O . ASP B 1 30 ? 4.912 -0.955 -4.509 1.00 18.50 22 ASP B O 1
ATOM 1340 N N . ASN B 1 31 ? 3.717 0.253 -3.031 1.00 14.51 23 ASN B N 1
ATOM 1341 C CA . ASN B 1 31 ? 2.892 0.919 -4.016 1.00 15.03 23 ASN B CA 1
ATOM 1342 C C . ASN B 1 31 ? 3.351 2.352 -4.279 1.00 15.43 23 ASN B C 1
ATOM 1343 O O . ASN B 1 31 ? 2.677 3.078 -5.011 1.00 17.48 23 ASN B O 1
ATOM 1348 N N . GLY B 1 32 ? 4.494 2.770 -3.719 1.00 14.65 24 GLY B N 1
ATOM 1349 C CA . GLY B 1 32 ? 5.028 4.103 -3.926 1.00 14.92 24 GLY B CA 1
ATOM 1350 C C . GLY B 1 32 ? 4.310 5.240 -3.220 1.00 14.19 24 GLY B C 1
ATOM 1351 O O . GLY B 1 32 ? 4.758 6.390 -3.354 1.00 15.70 24 GLY B O 1
ATOM 1352 N N . VAL B 1 33 ? 3.226 4.971 -2.486 1.00 12.90 25 VAL B N 1
ATOM 1353 C CA . VAL B 1 33 ? 2.466 6.029 -1.824 1.00 12.74 25 VAL B CA 1
ATOM 1354 C C . VAL B 1 33 ? 3.326 6.774 -0.811 1.00 12.97 25 VAL B C 1
ATOM 1355 O O . VAL B 1 33 ? 3.178 7.996 -0.637 1.00 15.02 25 VAL B O 1
ATOM 1359 N N . LEU B 1 34 ? 4.222 6.057 -0.120 1.00 12.82 26 LEU B N 1
ATOM 1360 C CA A LEU B 1 34 ? 5.193 6.641 0.798 0.58 13.02 26 LEU B CA 1
ATOM 1361 C CA B LEU B 1 34 ? 5.202 6.669 0.767 0.42 13.74 26 LEU B CA 1
ATOM 1362 C C . LEU B 1 34 ? 6.586 6.419 0.198 1.00 12.60 26 LEU B C 1
ATOM 1363 O O . LEU B 1 34 ? 6.938 5.283 -0.133 1.00 13.00 26 LEU B O 1
ATOM 1372 N N . GLU B 1 35 ? 7.380 7.488 0.045 1.00 12.33 27 GLU B N 1
ATOM 1373 C CA . GLU B 1 35 ? 8.752 7.320 -0.437 1.00 12.77 27 GLU B CA 1
ATOM 1374 C C . GLU B 1 35 ? 9.555 8.533 -0.010 1.00 12.71 27 GLU B C 1
ATOM 1375 O O . GLU B 1 35 ? 9.209 9.659 -0.398 1.00 14.22 27 GLU B O 1
ATOM 1381 N N . PHE B 1 36 ? 10.635 8.323 0.733 1.00 11.93 28 PHE B N 1
ATOM 1382 C CA . PHE B 1 36 ? 11.409 9.468 1.190 1.00 12.14 28 PHE B CA 1
ATOM 1383 C C . PHE B 1 36 ? 12.740 9.013 1.751 1.00 10.59 28 PHE B C 1
ATOM 1384 O O . PHE B 1 36 ? 13.004 7.812 1.942 1.00 10.51 28 PHE B O 1
ATOM 1392 N N . GLU B 1 37 ? 13.572 9.998 2.033 1.00 10.47 29 GLU B N 1
ATOM 1393 C CA . GLU B 1 37 ? 14.874 9.773 2.640 1.00 10.20 29 GLU B CA 1
ATOM 1394 C C . GLU B 1 37 ? 14.727 9.640 4.146 1.00 9.79 29 GLU B C 1
ATOM 1395 O O . GLU B 1 37 ? 13.869 10.275 4.770 1.00 10.75 29 GLU B O 1
ATOM 1401 N N . VAL B 1 38 ? 15.589 8.818 4.743 1.00 9.01 30 VAL B N 1
ATOM 1402 C CA . VAL B 1 38 ? 15.743 8.785 6.199 1.00 9.84 30 VAL B CA 1
ATOM 1403 C C . VAL B 1 38 ? 17.217 9.001 6.526 1.00 9.20 30 VAL B C 1
ATOM 1404 O O . VAL B 1 38 ? 18.126 8.583 5.789 1.00 9.76 30 VAL B O 1
ATOM 1408 N N . ARG B 1 39 ? 17.460 9.677 7.641 1.00 10.13 31 ARG B N 1
ATOM 1409 C CA . ARG B 1 39 ? 18.828 9.997 8.067 1.00 9.96 31 ARG B CA 1
ATOM 1410 C C . ARG B 1 39 ? 18.862 9.969 9.591 1.00 10.26 31 ARG B C 1
ATOM 1411 O O . ARG B 1 39 ? 17.835 10.170 10.256 1.00 10.56 31 ARG B O 1
ATOM 1419 N N . TYR B 1 40 ? 20.031 9.751 10.157 1.00 10.68 32 TYR B N 1
ATOM 1420 C CA . TYR B 1 40 ? 20.170 9.927 11.598 1.00 12.03 32 TYR B CA 1
ATOM 1421 C C . TYR B 1 40 ? 19.976 11.393 11.960 1.00 11.63 32 TYR B C 1
ATOM 1422 O O . TYR B 1 40 ? 20.535 12.273 11.291 1.00 12.72 32 TYR B O 1
ATOM 1431 N N . PRO B 1 41 ? 19.183 11.692 12.988 1.00 11.24 33 PRO B N 1
ATOM 1432 C CA . PRO B 1 41 ? 18.975 13.079 13.396 1.00 12.08 33 PRO B CA 1
ATOM 1433 C C . PRO B 1 41 ? 20.205 13.584 14.138 1.00 12.62 33 PRO B C 1
ATOM 1434 O O . PRO B 1 41 ? 21.062 12.816 14.562 1.00 12.31 33 PRO B O 1
ATOM 1438 N N . LYS B 1 42 ? 20.268 14.905 14.301 1.00 13.82 34 LYS B N 1
ATOM 1439 C CA . LYS B 1 42 ? 21.424 15.523 14.936 1.00 15.95 34 LYS B CA 1
ATOM 1440 C C . LYS B 1 42 ? 21.659 14.954 16.329 1.00 14.57 34 LYS B C 1
ATOM 1441 O O . LYS B 1 42 ? 22.809 14.685 16.716 1.00 15.47 34 LYS B O 1
ATOM 1447 N N . GLY B 1 43 ? 20.570 14.693 17.072 1.00 14.35 35 GLY B N 1
ATOM 1448 C CA . GLY B 1 43 ? 20.765 14.234 18.426 1.00 14.75 35 GLY B CA 1
ATOM 1449 C C . GLY B 1 43 ? 21.335 12.841 18.523 1.00 14.75 35 GLY B C 1
ATOM 1450 O O . GLY B 1 43 ? 21.781 12.446 19.615 1.00 16.87 35 GLY B O 1
ATOM 1451 N N . LEU B 1 44 ? 21.333 12.083 17.418 1.00 15.07 36 LEU B N 1
ATOM 1452 C CA . LEU B 1 44 ? 21.956 10.762 17.375 1.00 15.94 36 LEU B CA 1
ATOM 1453 C C . LEU B 1 44 ? 23.288 10.774 16.631 1.00 17.34 36 LEU B C 1
ATOM 1454 O O . LEU B 1 44 ? 23.790 9.697 16.282 1.00 20.75 36 LEU B O 1
ATOM 1459 N N . GLY B 1 45 ? 23.867 11.959 16.386 1.00 16.37 37 GLY B N 1
ATOM 1460 C CA . GLY B 1 45 ? 25.143 12.090 15.699 1.00 16.85 37 GLY B CA 1
ATOM 1461 C C . GLY B 1 45 ? 25.029 12.408 14.233 1.00 16.52 37 GLY B C 1
ATOM 1462 O O . GLY B 1 45 ? 26.070 12.420 13.534 1.00 18.57 37 GLY B O 1
ATOM 1463 N N . GLY B 1 46 ? 23.811 12.678 13.734 1.00 14.67 38 GLY B N 1
ATOM 1464 C CA . GLY B 1 46 ? 23.637 12.970 12.329 1.00 14.58 38 GLY B CA 1
ATOM 1465 C C . GLY B 1 46 ? 23.991 14.403 11.962 1.00 14.79 38 GLY B C 1
ATOM 1466 O O . GLY B 1 46 ? 24.375 15.216 12.798 1.00 16.59 38 GLY B O 1
ATOM 1467 N N . ALA B 1 47 ? 23.807 14.723 10.674 1.00 14.50 39 ALA B N 1
ATOM 1468 C CA . ALA B 1 47 ? 24.245 16.009 10.137 1.00 15.49 39 ALA B CA 1
ATOM 1469 C C . ALA B 1 47 ? 23.281 17.132 10.485 1.00 16.04 39 ALA B C 1
ATOM 1470 O O . ALA B 1 47 ? 23.707 18.271 10.681 1.00 18.08 39 ALA B O 1
ATOM 1472 N N . ASN B 1 48 ? 21.992 16.853 10.547 1.00 14.74 40 ASN B N 1
ATOM 1473 C CA . ASN B 1 48 ? 20.984 17.891 10.692 1.00 14.38 40 ASN B CA 1
ATOM 1474 C C . ASN B 1 48 ? 19.682 17.180 11.036 1.00 13.26 40 ASN B C 1
ATOM 1475 O O . ASN B 1 48 ? 19.631 15.954 11.152 1.00 13.48 40 ASN B O 1
ATOM 1480 N N . ASP B 1 49 ? 18.623 17.969 11.184 1.00 12.84 41 ASP B N 1
ATOM 1481 C CA . ASP B 1 49 ? 17.277 17.457 11.456 1.00 12.65 41 ASP B CA 1
ATOM 1482 C C . ASP B 1 49 ? 16.339 17.636 10.266 1.00 11.61 41 ASP B C 1
ATOM 1483 O O . ASP B 1 49 ? 15.123 17.763 10.428 1.00 12.56 41 ASP B O 1
ATOM 1488 N N . ASP B 1 50 ? 16.875 17.622 9.045 1.00 11.65 42 ASP B N 1
ATOM 1489 C CA . ASP B 1 50 ? 16.049 17.898 7.878 1.00 12.11 42 ASP B CA 1
ATOM 1490 C C . ASP B 1 50 ? 15.246 16.704 7.382 1.00 11.39 42 ASP B C 1
ATOM 1491 O O . ASP B 1 50 ? 14.358 16.900 6.539 1.00 12.12 42 ASP B O 1
ATOM 1496 N N . TYR B 1 51 ? 15.526 15.490 7.861 1.00 10.56 43 TYR B N 1
ATOM 1497 C CA . TYR B 1 51 ? 14.940 14.290 7.261 1.00 10.00 43 TYR B CA 1
ATOM 1498 C C . TYR B 1 51 ? 14.223 13.427 8.298 1.00 9.66 43 TYR B C 1
ATOM 1499 O O . TYR B 1 51 ? 14.449 13.521 9.516 1.00 10.49 43 TYR B O 1
ATOM 1508 N N . ALA B 1 52 ? 13.369 12.544 7.772 1.00 9.70 44 ALA B N 1
ATOM 1509 C CA . ALA B 1 52 ? 12.661 11.586 8.608 1.00 9.74 44 ALA B CA 1
ATOM 1510 C C . ALA B 1 52 ? 13.624 10.541 9.182 1.00 9.32 44 ALA B C 1
ATOM 1511 O O . ALA B 1 52 ? 14.803 10.466 8.816 1.00 9.85 44 ALA B O 1
ATOM 1513 N N . ASN B 1 53 ? 13.119 9.746 10.125 1.00 8.82 45 ASN B N 1
ATOM 1514 C CA . ASN B 1 53 ? 13.871 8.654 10.737 1.00 8.67 45 ASN B CA 1
ATOM 1515 C C . ASN B 1 53 ? 12.858 7.664 11.287 1.00 8.32 45 ASN B C 1
ATOM 1516 O O . ASN B 1 53 ? 11.644 7.961 11.309 1.00 7.87 45 ASN B O 1
ATOM 1521 N N . PRO B 1 54 ? 13.285 6.462 11.664 1.00 8.29 46 PRO B N 1
ATOM 1522 C CA . PRO B 1 54 ? 12.293 5.467 12.103 1.00 8.73 46 PRO B CA 1
ATOM 1523 C C . PRO B 1 54 ? 11.567 5.835 13.383 1.00 7.72 46 PRO B C 1
ATOM 1524 O O . PRO B 1 54 ? 10.424 5.398 13.590 1.00 7.99 46 PRO B O 1
ATOM 1528 N N . GLU B 1 55 ? 12.206 6.609 14.262 1.00 8.35 47 GLU B N 1
ATOM 1529 C CA . GLU B 1 55 ? 11.526 7.068 15.478 1.00 8.63 47 GLU B CA 1
ATOM 1530 C C . GLU B 1 55 ? 10.355 7.969 15.123 1.00 7.95 47 GLU B C 1
ATOM 1531 O O . GLU B 1 55 ? 9.266 7.856 15.703 1.00 8.21 47 GLU B O 1
ATOM 1537 N N . MET B 1 56 ? 10.554 8.863 14.149 1.00 7.88 48 MET B N 1
ATOM 1538 C CA . MET B 1 56 ? 9.516 9.767 13.675 1.00 8.20 48 MET B CA 1
ATOM 1539 C C . MET B 1 56 ? 8.401 9.000 12.978 1.00 7.80 48 MET B C 1
ATOM 1540 O O . MET B 1 56 ? 7.211 9.335 13.126 1.00 8.17 48 MET B O 1
ATOM 1545 N N . LEU B 1 57 ? 8.753 7.965 12.221 1.00 7.66 49 LEU B N 1
ATOM 1546 C CA . LEU B 1 57 ? 7.732 7.123 11.601 1.00 7.47 49 LEU B CA 1
ATOM 1547 C C . LEU B 1 57 ? 6.909 6.402 12.661 1.00 7.03 49 LEU B C 1
ATOM 1548 O O . LEU B 1 57 ? 5.700 6.202 12.482 1.00 7.67 49 LEU B O 1
ATOM 1553 N N . PHE B 1 58 ? 7.542 5.994 13.760 1.00 7.36 50 PHE B N 1
ATOM 1554 C CA . PHE B 1 58 ? 6.800 5.361 14.840 1.00 7.83 50 PHE B CA 1
ATOM 1555 C C . PHE B 1 58 ? 5.842 6.328 15.519 1.00 7.64 50 PHE B C 1
ATOM 1556 O O . PHE B 1 58 ? 4.692 5.963 15.819 1.00 7.68 50 PHE B O 1
ATOM 1564 N N . ALA B 1 59 ? 6.285 7.558 15.760 1.00 7.74 51 ALA B N 1
ATOM 1565 C CA . ALA B 1 59 ? 5.403 8.576 16.338 1.00 8.02 51 ALA B CA 1
ATOM 1566 C C . ALA B 1 59 ? 4.234 8.865 15.407 1.00 8.09 51 ALA B C 1
ATOM 1567 O O . ALA B 1 59 ? 3.076 8.968 15.849 1.00 8.15 51 ALA B O 1
ATOM 1569 N N . ALA B 1 60 ? 4.509 9.015 14.103 1.00 7.35 52 ALA B N 1
ATOM 1570 C CA . ALA B 1 60 ? 3.458 9.281 13.130 1.00 7.97 52 ALA B CA 1
ATOM 1571 C C . ALA B 1 60 ? 2.475 8.114 13.059 1.00 7.65 52 ALA B C 1
ATOM 1572 O O . ALA B 1 60 ? 1.240 8.303 13.099 1.00 8.23 52 ALA B O 1
ATOM 1574 N N . GLY B 1 61 ? 3.010 6.892 12.971 1.00 7.78 53 GLY B N 1
ATOM 1575 C CA . GLY B 1 61 ? 2.147 5.726 12.884 1.00 7.42 53 GLY B CA 1
ATOM 1576 C C . GLY B 1 61 ? 1.325 5.514 14.142 1.00 6.77 53 GLY B C 1
ATOM 1577 O O . GLY B 1 61 ? 0.150 5.145 14.057 1.00 7.89 53 GLY B O 1
ATOM 1578 N N . TYR B 1 62 ? 1.943 5.677 15.319 1.00 7.15 54 TYR B N 1
ATOM 1579 C CA . TYR B 1 62 ? 1.211 5.421 16.553 1.00 7.51 54 TYR B CA 1
ATOM 1580 C C . TYR B 1 62 ? 0.110 6.468 16.742 1.00 7.45 54 TYR B C 1
ATOM 1581 O O . TYR B 1 62 ? -1.034 6.143 17.101 1.00 7.82 54 TYR B O 1
ATOM 1590 N N . SER B 1 63 ? 0.431 7.745 16.537 1.00 7.42 55 SER B N 1
ATOM 1591 C CA . SER B 1 63 ? -0.598 8.774 16.668 1.00 8.50 55 SER B CA 1
ATOM 1592 C C . SER B 1 63 ? -1.758 8.508 15.718 1.00 7.63 55 SER B C 1
ATOM 1593 O O . SER B 1 63 ? -2.915 8.604 16.135 1.00 7.86 55 SER B O 1
ATOM 1596 N N . ALA B 1 64 ? -1.471 8.112 14.474 1.00 7.51 56 ALA B N 1
ATOM 1597 C CA . ALA B 1 64 ? -2.540 7.803 13.534 1.00 8.55 56 ALA B CA 1
ATOM 1598 C C . ALA B 1 64 ? -3.305 6.535 13.916 1.00 7.37 56 ALA B C 1
ATOM 1599 O O . ALA B 1 64 ? -4.541 6.496 13.801 1.00 8.06 56 ALA B O 1
ATOM 1601 N N A CYS B 1 65 ? -2.590 5.498 14.369 0.30 7.82 57 CYS B N 1
ATOM 1602 N N B CYS B 1 65 ? -2.612 5.485 14.351 0.70 7.80 57 CYS B N 1
ATOM 1603 C CA A CYS B 1 65 ? -3.214 4.250 14.801 0.30 7.71 57 CYS B CA 1
ATOM 1604 C CA B CYS B 1 65 ? -3.274 4.259 14.779 0.70 7.53 57 CYS B CA 1
ATOM 1605 C C A CYS B 1 65 ? -4.172 4.497 15.949 0.30 7.60 57 CYS B C 1
ATOM 1606 C C B CYS B 1 65 ? -4.218 4.548 15.933 0.70 7.20 57 CYS B C 1
ATOM 1607 O O A CYS B 1 65 ? -5.276 3.938 16.001 0.30 8.01 57 CYS B O 1
ATOM 1608 O O B CYS B 1 65 ? -5.384 4.119 15.948 0.70 8.04 57 CYS B O 1
ATOM 1613 N N . PHE B 1 66 ? -3.733 5.285 16.918 1.00 7.29 58 PHE B N 1
ATOM 1614 C CA . PHE B 1 66 ? -4.552 5.528 18.091 1.00 7.77 58 PHE B CA 1
ATOM 1615 C C . PHE B 1 66 ? -5.745 6.415 17.743 1.00 6.75 58 PHE B C 1
ATOM 1616 O O . PHE B 1 66 ? -6.875 6.158 18.199 1.00 7.57 58 PHE B O 1
ATOM 1624 N N . ASP B 1 67 ? -5.534 7.475 16.948 1.00 7.31 59 ASP B N 1
ATOM 1625 C CA . ASP B 1 67 ? -6.658 8.317 16.557 1.00 8.07 59 ASP B CA 1
ATOM 1626 C C . ASP B 1 67 ? -7.676 7.544 15.731 1.00 7.78 59 ASP B C 1
ATOM 1627 O O . ASP B 1 67 ? -8.894 7.718 15.927 1.00 8.04 59 ASP B O 1
ATOM 1632 N N . SER B 1 68 ? -7.223 6.654 14.842 1.00 8.01 60 SER B N 1
ATOM 1633 C CA . SER B 1 68 ? -8.155 5.845 14.060 1.00 9.23 60 SER B CA 1
ATOM 1634 C C . SER B 1 68 ? -8.971 4.922 14.964 1.00 8.26 60 SER B C 1
ATOM 1635 O O . SER B 1 68 ? -10.205 4.835 14.844 1.00 8.71 60 SER B O 1
ATOM 1638 N N . ALA B 1 69 ? -8.311 4.259 15.913 1.00 8.12 61 ALA B N 1
ATOM 1639 C CA . ALA B 1 69 ? -9.001 3.365 16.841 1.00 8.58 61 ALA B CA 1
ATOM 1640 C C . ALA B 1 69 ? -9.978 4.146 17.704 1.00 8.28 61 ALA B C 1
ATOM 1641 O O . ALA B 1 69 ? -11.113 3.713 17.925 1.00 8.60 61 ALA B O 1
ATOM 1643 N N . LEU B 1 70 ? -9.569 5.328 18.183 1.00 8.09 62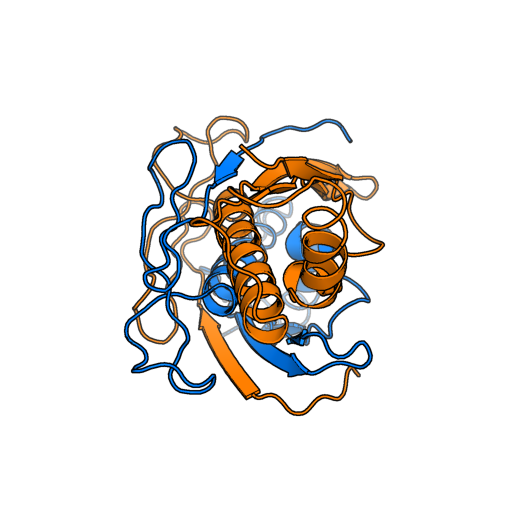 LEU B N 1
ATOM 1644 C CA . LEU B 1 70 ? -10.436 6.179 18.991 1.00 8.35 62 LEU B CA 1
ATOM 1645 C C . LEU B 1 70 ? -11.693 6.563 18.219 1.00 7.74 62 LEU B C 1
ATOM 1646 O O . LEU B 1 70 ? -12.800 6.537 18.766 1.00 8.37 62 LEU B O 1
ATOM 1651 N N . ASN B 1 71 ? -11.545 6.925 16.942 1.00 8.86 63 ASN B N 1
ATOM 1652 C CA . ASN B 1 71 ? -12.716 7.290 16.152 1.00 9.56 63 ASN B CA 1
ATOM 1653 C C . ASN B 1 71 ? -13.603 6.092 15.882 1.00 9.31 63 ASN B C 1
ATOM 1654 O O . ASN B 1 71 ? -14.839 6.237 15.874 1.00 10.16 63 ASN B O 1
ATOM 1659 N N . LEU B 1 72 ? -13.032 4.898 15.711 1.00 9.07 64 LEU B N 1
ATOM 1660 C CA . LEU B 1 72 ? -13.882 3.718 15.563 1.00 10.07 64 LEU B CA 1
ATOM 1661 C C . LEU B 1 72 ? -14.707 3.478 16.824 1.00 9.48 64 LEU B C 1
ATOM 1662 O O . LEU B 1 72 ? -15.909 3.155 16.760 1.00 10.72 64 LEU B O 1
ATOM 1667 N N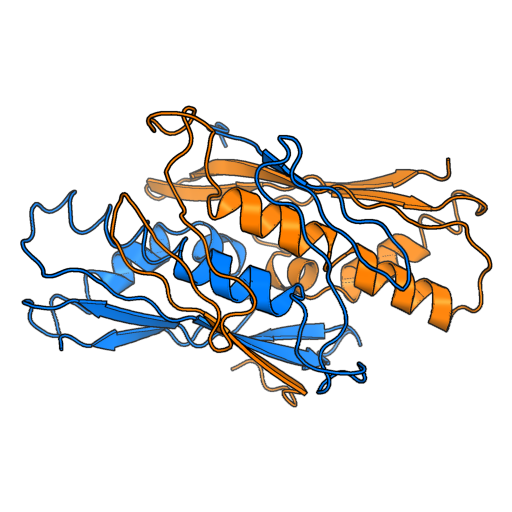 . VAL B 1 73 ? -14.069 3.608 17.983 1.00 9.08 65 VAL B N 1
ATOM 1668 C CA . VAL B 1 73 ? -14.765 3.421 19.256 1.00 9.27 65 VAL B CA 1
ATOM 1669 C C . VAL B 1 73 ? -15.875 4.462 19.422 1.00 8.79 65 VAL B C 1
ATOM 1670 O O . VAL B 1 73 ? -16.990 4.142 19.838 1.00 10.04 65 VAL B O 1
ATOM 1674 N N . ILE B 1 74 ? -15.580 5.725 19.116 1.00 8.61 66 ILE B N 1
ATOM 1675 C CA . ILE B 1 74 ? -16.586 6.793 19.202 1.00 9.51 66 ILE B CA 1
ATOM 1676 C C . ILE B 1 74 ? -17.786 6.492 18.306 1.00 9.77 66 ILE B C 1
ATOM 1677 O O . ILE B 1 74 ? -18.950 6.618 18.727 1.00 10.46 66 ILE B O 1
ATOM 1682 N N . LYS B 1 75 ? -17.526 6.082 17.055 1.00 10.25 67 LYS B N 1
ATOM 1683 C CA . LYS B 1 75 ? -18.633 5.831 16.140 1.00 11.89 67 LYS B CA 1
ATOM 1684 C C . LYS B 1 75 ? -19.425 4.609 16.570 1.00 12.03 67 LYS B C 1
ATOM 1685 O O . LYS B 1 75 ? -20.667 4.598 16.465 1.00 12.77 67 LYS B O 1
ATOM 1691 N N . SER B 1 76 ? -18.754 3.604 17.115 1.00 12.90 68 SER B N 1
ATOM 1692 C CA . SER B 1 76 ? -19.462 2.418 17.582 1.00 13.05 68 SER B CA 1
ATOM 1693 C C . SER B 1 76 ? -20.393 2.752 18.740 1.00 13.51 68 SER B C 1
ATOM 1694 O O . SER B 1 76 ? -21.451 2.125 18.893 1.00 14.95 68 SER B O 1
ATOM 1697 N N . ALA B 1 77 ? -20.029 3.751 19.546 1.00 12.91 69 ALA B N 1
ATOM 1698 C CA . ALA B 1 77 ? -20.812 4.171 20.706 1.00 13.01 69 ALA B CA 1
ATOM 1699 C C . ALA B 1 77 ? -21.892 5.186 20.353 1.00 12.05 69 ALA B C 1
ATOM 1700 O O . ALA B 1 77 ? -22.745 5.486 21.197 1.00 13.08 69 ALA B O 1
ATOM 1702 N N . LYS B 1 78 ? -21.876 5.726 19.149 1.00 12.02 70 LYS B N 1
ATOM 1703 C CA . LYS B 1 78 ? -22.852 6.730 18.738 1.00 13.65 70 LYS B CA 1
ATOM 1704 C C . LYS B 1 78 ? -22.808 7.966 19.648 1.00 14.12 70 LYS B C 1
ATOM 1705 O O . LYS B 1 78 ? -23.830 8.617 19.877 1.00 15.38 70 LYS B O 1
ATOM 1711 N N . ILE B 1 79 ? -21.609 8.347 20.160 1.00 15.20 71 ILE B N 1
ATOM 1712 C CA A ILE B 1 79 ? -21.422 9.505 21.048 0.54 16.04 71 ILE B CA 1
ATOM 1713 C CA B ILE B 1 79 ? -21.523 9.524 21.006 0.46 16.61 71 ILE B CA 1
ATOM 1714 C C . ILE B 1 79 ? -20.992 10.704 20.205 1.00 15.72 71 ILE B C 1
ATOM 1715 O O . ILE B 1 79 ? -20.069 10.587 19.371 1.00 17.99 71 ILE B O 1
ATOM 1724 N N . LYS B 1 80 ? -21.615 11.861 20.432 1.00 13.71 72 LYS B N 1
ATOM 1725 C CA . LYS B 1 80 ? -21.230 13.105 19.774 1.00 12.93 72 LYS B CA 1
ATOM 1726 C C . LYS B 1 80 ? -19.962 13.674 20.395 1.00 11.77 72 LYS B C 1
ATOM 1727 O O . LYS B 1 80 ? -19.895 13.871 21.614 1.00 12.28 72 LYS B O 1
ATOM 1733 N N . THR B 1 81 ? -18.948 13.915 19.563 1.00 11.58 73 THR B N 1
ATOM 1734 C CA . THR B 1 81 ? -17.723 14.558 20.025 1.00 11.27 73 THR B CA 1
ATOM 1735 C C . THR B 1 81 ? -17.274 15.553 18.980 1.00 10.23 73 THR B C 1
ATOM 1736 O O . THR B 1 81 ? -17.690 15.482 17.815 1.00 11.61 73 THR B O 1
ATOM 1740 N N . GLY B 1 82 ? -16.363 16.439 19.366 1.00 10.29 74 GLY B N 1
ATOM 1741 C CA . GLY B 1 82 ? -15.652 17.210 18.378 1.00 10.52 74 GLY B CA 1
ATOM 1742 C C . GLY B 1 82 ? -14.547 16.396 17.722 1.00 10.20 74 GLY B C 1
ATOM 1743 O O . GLY B 1 82 ? -14.302 15.243 18.051 1.00 10.87 74 GLY B O 1
ATOM 1744 N N . GLU B 1 83 ? -13.826 17.030 16.810 1.00 10.78 75 GLU B N 1
ATOM 1745 C CA . GLU B 1 83 ? -12.753 16.315 16.114 1.00 10.95 75 GLU B CA 1
ATOM 1746 C C . GLU B 1 83 ? -11.612 16.025 17.089 1.00 9.47 75 GLU B C 1
ATOM 1747 O O . GLU B 1 83 ? -11.161 16.929 17.804 1.00 10.49 75 GLU B O 1
ATOM 1753 N N . THR B 1 84 ? -11.201 14.760 17.154 1.00 8.80 76 THR B N 1
ATOM 1754 C CA . THR B 1 84 ? -10.171 14.362 18.112 1.00 8.67 76 THR B CA 1
ATOM 1755 C C . THR B 1 84 ? -8.774 14.678 17.587 1.00 8.72 76 THR B C 1
ATOM 1756 O O . THR B 1 84 ? -8.549 14.850 16.373 1.00 9.36 76 THR B O 1
ATOM 1760 N N . THR B 1 85 ? -7.828 14.761 18.524 1.00 8.86 77 THR B N 1
ATOM 1761 C CA A THR B 1 85 ? -6.405 14.914 18.228 0.86 9.04 77 THR B CA 1
ATOM 1762 C CA B THR B 1 85 ? -6.427 14.841 18.168 0.14 8.74 77 THR B CA 1
ATOM 1763 C C . THR B 1 85 ? -5.631 13.913 19.070 1.00 8.87 77 THR B C 1
ATOM 1764 O O . THR B 1 85 ? -5.937 13.721 20.255 1.00 10.13 77 THR B O 1
ATOM 1771 N N . VAL B 1 86 ? -4.594 13.303 18.502 1.00 8.36 78 VAL B N 1
ATOM 1772 C CA . VAL B 1 86 ? -3.709 12.457 19.295 1.00 8.38 78 VAL B CA 1
ATOM 1773 C C . VAL B 1 86 ? -2.275 12.881 19.007 1.00 8.52 78 VAL B C 1
ATOM 1774 O O . VAL B 1 86 ? -1.883 13.011 17.832 1.00 9.28 78 VAL B O 1
ATOM 1778 N N . THR B 1 87 ? -1.492 13.051 20.070 1.00 8.61 79 THR B N 1
ATOM 1779 C CA A THR B 1 87 ? -0.050 13.233 19.942 0.86 9.16 79 THR B CA 1
ATOM 1780 C CA B THR B 1 87 ? -0.057 13.234 19.931 0.14 8.92 79 THR B CA 1
ATOM 1781 C C . THR B 1 87 ? 0.691 12.021 20.486 1.00 9.19 79 THR B C 1
ATOM 1782 O O . THR B 1 87 ? 0.273 11.412 21.479 1.00 11.01 79 THR B O 1
ATOM 1789 N N . ALA B 1 88 ? 1.780 11.658 19.803 1.00 8.79 80 ALA B N 1
ATOM 1790 C CA . ALA B 1 88 ? 2.693 10.610 20.266 1.00 9.51 80 ALA B CA 1
ATOM 1791 C C . ALA B 1 88 ? 4.094 11.183 20.275 1.00 9.84 80 ALA B C 1
ATOM 1792 O O . ALA B 1 88 ? 4.535 11.723 19.255 1.00 10.93 80 ALA B O 1
ATOM 1794 N N . LYS B 1 89 ? 4.758 11.107 21.424 1.00 9.91 81 LYS B N 1
ATOM 1795 C CA . LYS B 1 89 ? 6.147 11.505 21.570 1.00 10.79 81 LYS B CA 1
ATOM 1796 C C . LYS B 1 89 ? 6.975 10.246 21.826 1.00 9.93 81 LYS B C 1
ATOM 1797 O O . LYS B 1 89 ? 6.738 9.521 22.801 1.00 10.83 81 LYS B O 1
ATOM 1799 N N . VAL B 1 90 ? 7.956 9.994 20.961 1.00 10.09 82 VAL B N 1
ATOM 1800 C CA . VAL B 1 90 ? 8.735 8.762 20.996 1.00 10.12 82 VAL B CA 1
ATOM 1801 C C . VAL B 1 90 ? 10.178 9.098 21.311 1.00 10.70 82 VAL B C 1
ATOM 1802 O O . VAL B 1 90 ? 10.793 9.928 20.622 1.00 12.18 82 VAL B O 1
ATOM 1806 N N . GLY B 1 91 ? 10.725 8.443 22.322 1.00 11.10 83 GLY B N 1
ATOM 1807 C CA . GLY B 1 91 ? 12.124 8.582 22.685 1.00 10.75 83 GLY B CA 1
ATOM 1808 C C . GLY B 1 91 ? 12.854 7.282 22.399 1.00 10.71 83 GLY B C 1
ATOM 1809 O O . GLY B 1 91 ? 12.266 6.204 22.448 1.00 11.85 83 GLY B O 1
ATOM 1810 N N . ILE B 1 92 ? 14.158 7.396 22.146 1.00 11.52 84 ILE B N 1
ATOM 1811 C CA . ILE B 1 92 ? 15.037 6.252 21.944 1.00 11.19 84 ILE B CA 1
ATOM 1812 C C . ILE B 1 92 ? 16.225 6.384 22.883 1.00 11.51 84 ILE B C 1
ATOM 1813 O O . ILE B 1 92 ? 16.746 7.485 23.092 1.00 12.73 84 ILE B O 1
ATOM 1818 N N . GLY B 1 93 ? 16.657 5.251 23.431 1.00 12.20 85 GLY B N 1
ATOM 1819 C CA . GLY B 1 93 ? 17.871 5.241 24.226 1.00 13.89 85 GLY B CA 1
ATOM 1820 C C . GLY B 1 93 ? 18.464 3.855 24.250 1.00 14.45 85 GLY B C 1
ATOM 1821 O O . GLY B 1 93 ? 17.931 2.920 23.660 1.00 14.21 85 GLY B O 1
ATOM 1822 N N . GLN B 1 94 ? 19.648 3.738 24.863 1.00 16.62 86 GLN B N 1
ATOM 1823 C CA . GLN B 1 94 ? 20.316 2.449 24.921 1.00 20.00 86 GLN B CA 1
ATOM 1824 C C . GLN B 1 94 ? 19.722 1.612 26.048 1.00 22.74 86 GLN B C 1
ATOM 1825 O O . GLN B 1 94 ? 19.480 2.119 27.150 1.00 24.14 86 GLN B O 1
ATOM 1831 N N . ILE B 1 95 ? 19.485 0.329 25.775 1.00 24.94 87 ILE B N 1
ATOM 1832 C CA . ILE B 1 95 ? 18.975 -0.582 26.791 1.00 28.98 87 ILE B CA 1
ATOM 1833 C C . ILE B 1 95 ? 20.055 -1.572 27.199 1.00 31.77 87 ILE B C 1
ATOM 1834 O O . ILE B 1 95 ? 21.216 -1.435 26.802 1.00 30.32 87 ILE B O 1
ATOM 1839 N N . GLU B 1 96 ? 19.664 -2.579 27.983 1.00 36.04 88 GLU B N 1
ATOM 1840 C CA . GLU B 1 96 ? 20.625 -3.262 28.849 1.00 39.64 88 GLU B CA 1
ATOM 1841 C C . GLU B 1 96 ? 21.610 -4.116 28.066 1.00 42.11 88 GLU B C 1
ATOM 1842 O O . GLU B 1 96 ? 22.768 -4.259 28.481 1.00 42.95 88 GLU B O 1
ATOM 1844 N N . ASN B 1 97 ? 21.191 -4.673 26.937 1.00 43.15 89 ASN B N 1
ATOM 1845 C CA . ASN B 1 97 ? 22.052 -5.550 26.158 1.00 43.30 89 ASN B CA 1
ATOM 1846 C C . ASN B 1 97 ? 22.923 -4.799 25.163 1.00 41.16 89 ASN B C 1
ATOM 1847 O O . ASN B 1 97 ? 23.592 -5.433 24.341 1.00 41.77 89 ASN B O 1
ATOM 1852 N N . GLY B 1 98 ? 22.926 -3.470 25.206 1.00 37.63 90 GLY B N 1
ATOM 1853 C CA . GLY B 1 98 ? 23.640 -2.697 24.222 1.00 33.64 90 GLY B CA 1
ATOM 1854 C C . GLY B 1 98 ? 22.834 -2.346 22.996 1.00 29.35 90 GLY B C 1
ATOM 1855 O O . GLY B 1 98 ? 23.304 -1.536 22.187 1.00 29.25 90 GLY B O 1
ATOM 1856 N N . GLY B 1 99 ? 21.651 -2.942 22.823 1.00 24.88 91 GLY B N 1
ATOM 1857 C CA . GLY B 1 99 ? 20.709 -2.508 21.811 1.00 19.99 91 GLY B CA 1
ATOM 1858 C C . GLY B 1 99 ? 20.023 -1.216 22.200 1.00 15.95 91 GLY B C 1
ATOM 1859 O O . GLY B 1 99 ? 20.373 -0.542 23.174 1.00 16.87 91 GLY B O 1
ATOM 1860 N N . PHE B 1 100 ? 19.013 -0.863 21.414 1.00 12.24 92 PHE B N 1
ATOM 1861 C CA . PHE B 1 100 ? 18.272 0.371 21.656 1.00 10.92 92 PHE B CA 1
ATOM 1862 C C . PHE B 1 100 ? 16.788 0.080 21.832 1.00 10.83 92 PHE B C 1
ATOM 1863 O O . PHE B 1 100 ? 16.249 -0.888 21.281 1.00 10.75 92 PHE B O 1
ATOM 1871 N N . GLY B 1 101 ? 16.119 0.931 22.618 1.00 11.17 93 GLY B N 1
ATOM 1872 C CA . GLY B 1 101 ? 14.713 0.743 22.916 1.00 11.38 93 GLY B CA 1
ATOM 1873 C C . GLY B 1 101 ? 13.965 2.056 22.852 1.00 11.02 93 GLY B C 1
ATOM 1874 O O . GLY B 1 101 ? 14.539 3.140 22.890 1.00 11.43 93 GLY B O 1
ATOM 1875 N N . LEU B 1 102 ? 12.648 1.945 22.783 1.00 10.86 94 LEU B N 1
ATOM 1876 C CA . LEU B 1 102 ? 11.755 3.093 22.694 1.00 11.33 94 LEU B CA 1
ATOM 1877 C C . LEU B 1 102 ? 11.000 3.348 24.004 1.00 11.28 94 LEU B C 1
ATOM 1878 O O . LEU B 1 102 ? 10.846 2.469 24.851 1.00 12.63 94 LEU B O 1
ATOM 1883 N N . GLU B 1 103 ? 10.519 4.578 24.144 1.00 11.58 95 GLU B N 1
ATOM 1884 C CA . GLU B 1 103 ? 9.533 4.951 25.158 1.00 12.09 95 GLU B CA 1
ATOM 1885 C C . GLU B 1 103 ? 8.532 5.871 24.474 1.00 11.36 95 GLU B C 1
ATOM 1886 O O . GLU B 1 103 ? 8.866 6.545 23.489 1.00 11.82 95 GLU B O 1
ATOM 1892 N N . VAL B 1 104 ? 7.274 5.860 24.944 1.00 10.99 96 VAL B N 1
ATOM 1893 C CA . VAL B 1 104 ? 6.217 6.580 24.244 1.00 11.39 96 VAL B CA 1
ATOM 1894 C C . VAL B 1 104 ? 5.317 7.288 25.245 1.00 11.66 96 VAL B C 1
ATOM 1895 O O . VAL B 1 104 ? 4.927 6.707 26.267 1.00 12.68 96 VAL B O 1
ATOM 1899 N N . GLU B 1 105 ? 4.980 8.530 24.943 1.00 12.37 97 GLU B N 1
ATOM 1900 C CA A GLU B 1 105 ? 3.921 9.254 25.634 0.46 13.42 97 GLU B CA 1
ATOM 1901 C CA B GLU B 1 105 ? 3.934 9.283 25.634 0.54 13.79 97 GLU B CA 1
ATOM 1902 C C . GLU B 1 105 ? 2.848 9.571 24.615 1.00 12.12 97 GLU B C 1
ATOM 1903 O O . GLU B 1 105 ? 3.125 10.180 23.581 1.00 13.13 97 GLU B O 1
ATOM 1914 N N . LEU B 1 106 ? 1.617 9.172 24.923 1.00 10.59 98 LEU B N 1
ATOM 1915 C CA . LEU B 1 106 ? 0.473 9.383 24.040 1.00 10.31 98 LEU B CA 1
ATOM 1916 C C . LEU B 1 106 ? -0.524 10.271 24.752 1.00 10.16 98 LEU B C 1
ATOM 1917 O O . LEU B 1 106 ? -0.794 10.074 25.946 1.00 12.24 98 LEU B O 1
ATOM 1922 N N . HIS B 1 107 ? -1.085 11.232 24.041 1.00 9.88 99 HIS B N 1
ATOM 1923 C CA . HIS B 1 107 ? -2.112 12.068 24.638 1.00 10.79 99 HIS B CA 1
ATOM 1924 C C . HIS B 1 107 ? -3.228 12.244 23.626 1.00 10.52 99 HIS B C 1
ATOM 1925 O O . HIS B 1 107 ? -2.984 12.560 22.455 1.00 12.23 99 HIS B O 1
ATOM 1932 N N . ALA B 1 108 ? -4.466 12.013 24.064 1.00 9.29 100 ALA B N 1
ATOM 1933 C CA . ALA B 1 108 ? -5.637 12.203 23.215 1.00 9.45 100 ALA B CA 1
ATOM 1934 C C . ALA B 1 108 ? -6.448 13.371 23.746 1.00 9.48 100 ALA B C 1
ATOM 1935 O O . ALA B 1 108 ? -6.597 13.523 24.965 1.00 11.01 100 ALA B O 1
ATOM 1937 N N . ASN B 1 109 ? -7.011 14.144 22.823 1.00 9.36 101 ASN B N 1
ATOM 1938 C CA . ASN B 1 109 ? -7.982 15.168 23.180 1.00 9.14 101 ASN B CA 1
ATOM 1939 C C . ASN B 1 109 ? -9.307 14.878 22.496 1.00 8.90 101 ASN B C 1
ATOM 1940 O O . ASN B 1 109 ? -9.352 14.676 21.277 1.00 9.20 101 ASN B O 1
ATOM 1945 N N . ILE B 1 110 ? -10.382 14.912 23.276 1.00 8.93 102 ILE B N 1
ATOM 1946 C CA . ILE B 1 110 ? -11.727 14.599 22.772 1.00 9.30 102 ILE B CA 1
ATOM 1947 C C . ILE B 1 110 ? -12.642 15.748 23.168 1.00 9.22 102 ILE B C 1
ATOM 1948 O O . ILE B 1 110 ? -13.119 15.796 24.321 1.00 10.23 102 ILE B O 1
ATOM 1953 N N . PRO B 1 111 ? -12.912 16.701 22.273 1.00 9.25 103 PRO B N 1
ATOM 1954 C CA . PRO B 1 111 ? -13.781 17.822 22.652 1.00 10.07 103 PRO B CA 1
ATOM 1955 C C . PRO B 1 111 ? -15.208 17.355 22.857 1.00 10.51 103 PRO B C 1
ATOM 1956 O O . PRO B 1 111 ? -15.693 16.445 22.178 1.00 10.90 103 PRO B O 1
ATOM 1960 N N . GLY B 1 112 ? -15.905 18.010 23.792 1.00 11.20 104 GLY B N 1
ATOM 1961 C CA . GLY B 1 112 ? -17.347 17.888 23.920 1.00 12.52 104 GLY B CA 1
ATOM 1962 C C . GLY B 1 112 ? -17.843 16.727 24.737 1.00 13.07 104 GLY B C 1
ATOM 1963 O O . GLY B 1 112 ? -19.065 16.501 24.765 1.00 15.31 104 GLY B O 1
ATOM 1964 N N . VAL B 1 113 ? -16.973 16.007 25.428 1.00 11.84 105 VAL B N 1
ATOM 1965 C CA . VAL B 1 113 ? -17.390 14.905 26.278 1.00 11.45 105 VAL B CA 1
ATOM 1966 C C . VAL B 1 113 ? -16.950 15.186 27.706 1.00 10.76 105 VAL B C 1
ATOM 1967 O O . VAL B 1 113 ? -16.108 16.052 27.963 1.00 12.35 105 VAL B O 1
ATOM 1971 N N . THR B 1 114 ? -17.519 14.433 28.648 1.00 10.81 106 THR B N 1
ATOM 1972 C CA . THR B 1 114 ? -17.072 14.534 30.029 1.00 11.04 106 THR B CA 1
ATOM 1973 C C . THR B 1 114 ? -15.779 13.736 30.212 1.00 10.64 106 THR B C 1
ATOM 1974 O O . THR B 1 114 ? -15.411 12.902 29.373 1.00 10.68 106 THR B O 1
ATOM 1978 N N . ILE B 1 115 ? -15.078 13.980 31.332 1.00 10.00 107 ILE B N 1
ATOM 1979 C CA . ILE B 1 115 ? -13.822 13.245 31.523 1.00 10.49 107 ILE B CA 1
ATOM 1980 C C . ILE B 1 115 ? -14.076 11.753 31.713 1.00 10.34 107 ILE B C 1
ATOM 1981 O O . ILE B 1 115 ? -13.256 10.934 31.289 1.00 10.75 107 ILE B O 1
ATOM 1986 N N . GLU B 1 116 ? -15.183 11.362 32.341 1.00 10.55 108 GLU B N 1
ATOM 1987 C CA . GLU B 1 116 ? -15.474 9.938 32.465 1.00 10.85 108 GLU B CA 1
ATOM 1988 C C . GLU B 1 116 ? -15.678 9.308 31.097 1.00 11.28 108 GLU B C 1
ATOM 1989 O O . GLU B 1 116 ? -15.180 8.214 30.822 1.00 11.24 108 GLU B O 1
ATOM 1995 N N . GLU B 1 117 ? -16.399 9.979 30.211 1.00 10.84 109 GLU B N 1
ATOM 1996 C CA . GLU B 1 117 ? -16.565 9.470 28.854 1.00 11.24 109 GLU B CA 1
ATOM 1997 C C . GLU B 1 117 ? -15.228 9.388 28.136 1.00 10.43 109 GLU B C 1
ATOM 1998 O O . GLU B 1 117 ? -14.922 8.395 27.462 1.00 10.69 109 GLU B O 1
ATOM 2004 N N . ALA B 1 118 ? -14.422 10.440 28.258 1.00 10.24 110 ALA B N 1
ATOM 2005 C CA . ALA B 1 118 ? -13.114 10.452 27.599 1.00 10.64 110 ALA B CA 1
ATOM 2006 C C . ALA B 1 118 ? -12.243 9.298 28.066 1.00 10.18 110 ALA B C 1
ATOM 2007 O O . ALA B 1 118 ? -11.564 8.649 27.249 1.00 10.19 110 ALA B O 1
ATOM 2009 N N . GLN B 1 119 ? -12.233 9.042 29.377 1.00 10.33 111 GLN B N 1
ATOM 2010 C CA A GLN B 1 119 ? -11.440 7.943 29.914 0.36 11.36 111 GLN B CA 1
ATOM 2011 C CA B GLN B 1 119 ? -11.444 7.943 29.918 0.64 11.37 111 GLN B CA 1
ATOM 2012 C C . GLN B 1 119 ? -11.936 6.600 29.401 1.00 10.93 111 GLN B C 1
ATOM 2013 O O . GLN B 1 119 ? -11.131 5.721 29.052 1.00 11.94 111 GLN B O 1
ATOM 2024 N N . ASP B 1 120 ? -13.257 6.408 29.352 1.00 11.61 112 ASP B N 1
ATOM 2025 C CA . ASP B 1 120 ? -13.779 5.154 28.807 1.00 12.61 112 ASP B CA 1
ATOM 2026 C C . ASP B 1 120 ? -13.376 4.985 27.343 1.00 11.14 112 ASP B C 1
ATOM 2027 O O . ASP B 1 120 ? -13.019 3.882 26.910 1.00 12.14 112 ASP B O 1
ATOM 2032 N N . LEU B 1 121 ? -13.450 6.060 26.569 1.00 10.94 113 LEU B N 1
ATOM 2033 C CA . LEU B 1 121 ? -13.131 5.983 25.152 1.00 10.19 113 LEU B CA 1
ATOM 2034 C C . LEU B 1 121 ? -11.667 5.623 24.937 1.00 10.40 113 LEU B C 1
ATOM 2035 O O . LEU B 1 121 ? -11.358 4.749 24.108 1.00 10.87 113 LEU B O 1
ATOM 2040 N N . ILE B 1 122 ? -10.740 6.257 25.682 1.00 10.06 114 ILE B N 1
ATOM 2041 C CA . ILE B 1 122 ? -9.339 5.956 25.418 1.00 10.62 114 ILE B CA 1
ATOM 2042 C C . ILE B 1 122 ? -8.963 4.584 25.937 1.00 10.76 114 ILE B C 1
ATOM 2043 O O . ILE B 1 122 ? -8.071 3.950 25.379 1.00 11.34 114 ILE B O 1
ATOM 2048 N N . GLU B 1 123 ? -9.585 4.118 27.023 1.00 11.58 115 GLU B N 1
ATOM 2049 C CA . GLU B 1 123 ? -9.341 2.760 27.486 1.00 13.06 115 GLU B CA 1
ATOM 2050 C C . GLU B 1 123 ? -9.686 1.753 26.385 1.00 12.02 115 GLU B C 1
ATOM 2051 O O . GLU B 1 123 ? -8.909 0.824 26.118 1.00 12.27 115 GLU B O 1
ATOM 2057 N N . LYS B 1 124 ? -10.846 1.922 25.725 1.00 10.95 116 LYS B N 1
ATOM 2058 C CA . LYS B 1 124 ? -11.201 1.012 24.637 1.00 11.71 116 LYS B CA 1
ATOM 2059 C C . LYS B 1 124 ? -10.257 1.185 23.455 1.00 10.59 116 LYS B C 1
ATOM 2060 O O . LYS B 1 124 ? -9.841 0.187 22.855 1.00 11.30 116 LYS B O 1
ATOM 2066 N N . ALA B 1 125 ? -9.953 2.431 23.079 1.00 10.01 117 ALA B N 1
ATOM 2067 C CA . ALA B 1 125 ? -9.064 2.660 21.947 1.00 9.53 117 ALA B CA 1
ATOM 2068 C C . ALA B 1 125 ? -7.714 1.992 22.151 1.00 9.10 117 ALA B C 1
ATOM 2069 O O . ALA B 1 125 ? -7.121 1.481 21.200 1.00 9.73 117 ALA B O 1
ATOM 2071 N N . HIS B 1 126 ? -7.220 1.985 23.399 1.00 9.22 118 HIS B N 1
ATOM 2072 C CA . HIS B 1 126 ? -5.927 1.397 23.708 1.00 9.74 118 HIS B CA 1
ATOM 2073 C C . HIS B 1 126 ? -5.919 -0.118 23.577 1.00 10.98 118 HIS B C 1
ATOM 2074 O O . HIS B 1 126 ? -4.843 -0.705 23.417 1.00 11.89 118 HIS B O 1
ATOM 2081 N N . GLN B 1 127 ? -7.089 -0.768 23.589 1.00 11.27 119 GLN B N 1
ATOM 2082 C CA . GLN B 1 127 ? -7.192 -2.177 23.294 1.00 12.34 119 GLN B CA 1
ATOM 2083 C C . GLN B 1 127 ? -7.413 -2.441 21.812 1.00 11.50 119 GLN B C 1
ATOM 2084 O O . GLN B 1 127 ? -7.132 -3.552 21.356 1.00 12.22 119 GLN B O 1
ATOM 2090 N N . VAL B 1 128 ? -7.913 -1.466 21.053 1.00 11.45 120 VAL B N 1
ATOM 2091 C CA . VAL B 1 128 ? -8.195 -1.663 19.632 1.00 11.25 120 VAL B CA 1
ATOM 2092 C C . VAL B 1 128 ? -6.947 -1.452 18.787 1.00 10.45 120 VAL B C 1
ATOM 2093 O O . VAL B 1 128 ? -6.672 -2.243 17.884 1.00 11.03 120 VAL B O 1
ATOM 2097 N N A CYS B 1 129 ? -6.203 -0.365 19.039 0.30 9.57 121 CYS B N 1
ATOM 2098 N N B CYS B 1 129 ? -6.199 -0.390 19.079 0.70 10.19 121 CYS B N 1
ATOM 2099 C CA A CYS B 1 129 ? -5.100 0.045 18.160 0.30 8.20 121 CYS B CA 1
ATOM 2100 C CA B CYS B 1 129 ? -5.018 0.037 18.324 0.70 10.17 121 CYS B CA 1
ATOM 2101 C C A CYS B 1 129 ? -3.965 -0.975 18.176 0.30 8.11 121 CYS B C 1
ATOM 2102 C C B CYS B 1 129 ? -3.956 -1.064 18.222 0.70 8.87 121 CYS B C 1
ATOM 2103 O O A CYS B 1 129 ? -3.392 -1.259 19.246 0.30 7.95 121 CYS B O 1
ATOM 2104 O O B CYS B 1 129 ? -3.387 -1.470 19.256 0.70 8.58 121 CYS B O 1
ATOM 2109 N N . PRO B 1 130 ? -3.590 -1.502 17.018 1.00 7.98 122 PRO B N 1
ATOM 2110 C CA . PRO B 1 130 ? -2.524 -2.518 16.939 1.00 7.91 122 PRO B CA 1
ATOM 2111 C C . PRO B 1 130 ? -1.184 -2.092 17.494 1.00 6.95 122 PRO B C 1
ATOM 2112 O O . PRO B 1 130 ? -0.456 -2.968 17.979 1.00 7.89 122 PRO B O 1
ATOM 2116 N N . TYR B 1 131 ? -0.830 -0.811 17.452 1.00 7.50 123 TYR B N 1
ATOM 2117 C CA . TYR B 1 131 ? 0.469 -0.422 17.995 1.00 7.13 123 TYR B CA 1
ATOM 2118 C C . TYR B 1 131 ? 0.486 -0.600 19.500 1.00 7.51 123 TYR B C 1
ATOM 2119 O O . TYR B 1 131 ? 1.525 -0.984 20.075 1.00 8.20 123 TYR B O 1
ATOM 2128 N N . SER B 1 132 ? -0.655 -0.323 20.166 1.00 7.52 124 SER B N 1
ATOM 2129 C CA . SER B 1 132 ? -0.748 -0.582 21.599 1.00 8.27 124 SER B CA 1
ATOM 2130 C C . SER B 1 132 ? -0.642 -2.062 21.901 1.00 8.37 124 SER B C 1
ATOM 2131 O O . SER B 1 132 ? 0.057 -2.460 22.840 1.00 9.29 124 SER B O 1
ATOM 2134 N N . ASN B 1 133 ? -1.358 -2.905 21.145 1.00 8.34 125 ASN B N 1
ATOM 2135 C CA . ASN B 1 133 ? -1.238 -4.339 21.372 1.00 8.67 125 ASN B CA 1
ATOM 2136 C C . ASN B 1 133 ? 0.165 -4.846 21.085 1.00 9.12 125 ASN B C 1
ATOM 2137 O O . ASN B 1 133 ? 0.634 -5.752 21.773 1.00 11.08 125 ASN B O 1
ATOM 2142 N N . ALA B 1 134 ? 0.861 -4.253 20.112 1.00 8.16 126 ALA B N 1
ATOM 2143 C CA . ALA B 1 134 ? 2.194 -4.753 19.748 1.00 8.61 126 ALA B CA 1
ATOM 2144 C C . ALA B 1 134 ? 3.251 -4.422 20.795 1.00 8.74 126 ALA B C 1
ATOM 2145 O O . ALA B 1 134 ? 4.289 -5.095 20.853 1.00 9.96 126 ALA B O 1
ATOM 2147 N N . THR B 1 135 ? 3.056 -3.358 21.574 1.00 9.08 127 THR B N 1
ATOM 2148 C CA . THR B 1 135 ? 4.099 -2.849 22.469 1.00 10.03 127 THR B CA 1
ATOM 2149 C C . THR B 1 135 ? 3.846 -3.133 23.941 1.00 10.51 127 THR B C 1
ATOM 2150 O O . THR B 1 135 ? 4.763 -2.944 24.754 1.00 12.18 127 THR B O 1
ATOM 2154 N N . ARG B 1 136 ? 2.653 -3.594 24.300 1.00 11.09 128 ARG B N 1
ATOM 2155 C CA . ARG B 1 136 ? 2.262 -3.711 25.704 1.00 12.76 128 ARG B CA 1
ATOM 2156 C C . ARG B 1 136 ? 3.180 -4.688 26.422 1.00 14.39 128 ARG B C 1
ATOM 2157 O O . AR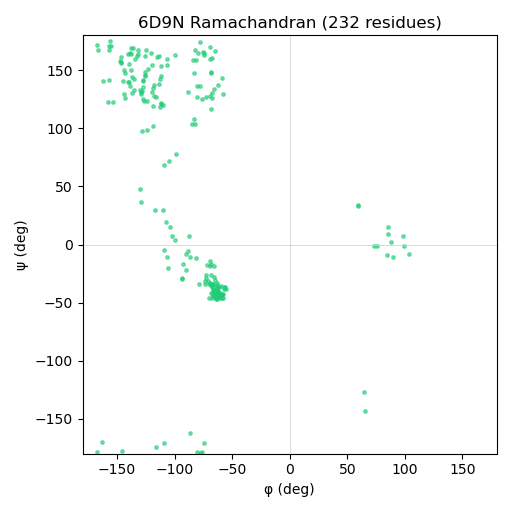G B 1 136 ? 3.529 -5.740 25.902 1.00 14.17 128 ARG B O 1
ATOM 2165 N N . GLY B 1 137 ? 3.582 -4.336 27.626 1.00 17.94 129 GLY B N 1
ATOM 2166 C CA . GLY B 1 137 ? 4.461 -5.164 28.408 1.00 20.70 129 GLY B CA 1
ATOM 2167 C C . GLY B 1 137 ? 5.938 -4.941 28.138 1.00 22.33 129 GLY B C 1
ATOM 2168 O O . GLY B 1 137 ? 6.762 -5.182 29.036 1.00 25.34 129 GLY B O 1
ATOM 2169 N N A ASN B 1 138 ? 6.311 -4.489 26.933 1.00 20.81 130 ASN B N 1
ATOM 2170 N N B ASN B 1 138 ? 6.294 -4.453 26.949 0.00 22.53 130 ASN B N 1
ATOM 2171 C CA A ASN B 1 138 ? 7.722 -4.296 26.584 1.00 20.49 130 ASN B CA 1
ATOM 2172 C CA B ASN B 1 138 ? 7.695 -4.259 26.586 0.00 22.90 130 ASN B CA 1
ATOM 2173 C C A ASN B 1 138 ? 8.223 -2.887 26.880 1.00 22.67 130 ASN B C 1
ATOM 2174 C C B ASN B 1 138 ? 8.192 -2.848 26.901 0.00 23.49 130 ASN B C 1
ATOM 2175 O O A ASN B 1 138 ? 9.208 -2.744 27.601 1.00 25.08 130 ASN B O 1
ATOM 2176 O O B ASN B 1 138 ? 9.165 -2.681 27.642 0.00 23.71 130 ASN B O 1
ATOM 2185 N N A ILE B 1 139 ? 7.576 -1.847 26.344 1.00 22.79 131 ILE B N 1
ATOM 2186 N N B ILE B 1 139 ? 7.543 -1.829 26.344 0.00 23.83 131 ILE B N 1
ATOM 2187 C CA A ILE B 1 139 ? 8.050 -0.470 26.512 1.00 22.23 131 ILE B CA 1
ATOM 2188 C CA B ILE B 1 139 ? 7.987 -0.451 26.516 0.00 24.08 131 ILE B CA 1
ATOM 2189 C C A ILE B 1 139 ? 7.080 0.312 27.388 1.00 21.38 131 ILE B C 1
ATOM 2190 C C B ILE B 1 139 ? 7.041 0.289 27.453 0.00 24.02 131 ILE B C 1
ATOM 2191 O O A ILE B 1 139 ? 5.924 -0.077 27.593 1.00 20.92 131 ILE B O 1
ATOM 2192 O O B ILE B 1 139 ? 5.915 -0.141 27.720 0.00 24.10 131 ILE B O 1
ATOM 2201 N N A GLU B 1 140 ? 7.528 1.480 27.846 1.00 21.15 132 GLU B N 1
ATOM 2202 N N B GLU B 1 140 ? 7.516 1.426 27.955 0.00 23.80 132 GLU B N 1
ATOM 2203 C CA A GLU B 1 140 ? 6.627 2.373 28.569 1.00 21.47 132 GLU B CA 1
ATOM 2204 C CA B GLU B 1 140 ? 6.762 2.244 28.903 0.00 23.44 132 GLU B CA 1
ATOM 2205 C C A GLU B 1 140 ? 5.763 3.179 27.594 1.00 20.62 132 GLU B C 1
ATOM 2206 C C B GLU B 1 140 ? 5.945 3.258 28.114 0.00 22.81 132 GLU B C 1
ATOM 2207 O O A GLU B 1 140 ? 6.309 3.851 26.704 1.00 21.10 132 GLU B O 1
ATOM 2208 O O B GLU B 1 140 ? 6.464 4.289 27.677 0.00 22.96 132 GLU B O 1
ATOM 2211 N N A VAL B 1 141 ? 4.422 3.124 27.788 1.00 19.56 133 VAL B N 1
ATOM 2212 N N B VAL B 1 141 ? 4.662 2.964 27.926 0.00 21.82 133 VAL B N 1
ATOM 2213 C CA A VAL B 1 141 ? 3.434 3.916 27.022 1.00 16.38 133 VAL B CA 1
ATOM 2214 C CA B VAL B 1 141 ? 3.738 3.867 27.252 0.00 20.56 133 VAL B CA 1
ATOM 2215 C C A VAL B 1 141 ? 2.563 4.658 28.025 1.00 15.25 133 VAL B C 1
ATOM 2216 C C B VAL B 1 141 ? 2.908 4.581 28.307 0.00 17.90 133 VAL B C 1
ATOM 2217 O O A VAL B 1 141 ? 1.591 4.108 28.586 1.00 16.32 133 VAL B O 1
ATOM 2218 O O B VAL B 1 141 ? 2.292 3.937 29.167 0.00 18.42 133 VAL B O 1
ATOM 2225 N N . LYS B 1 142 ? 2.895 5.910 28.245 1.00 14.69 134 LYS B N 1
ATOM 2226 C CA . LYS B 1 142 ? 2.115 6.748 29.151 1.00 14.67 134 LYS B CA 1
ATOM 2227 C C . LYS B 1 142 ? 0.989 7.360 28.341 1.00 13.98 134 LYS B C 1
ATOM 2228 O O . LYS B 1 142 ? 1.252 8.079 27.392 1.00 16.93 134 LYS B O 1
ATOM 2234 N N . LEU B 1 143 ? -0.256 7.125 28.741 1.00 11.86 135 LEU B N 1
ATOM 2235 C CA . LEU B 1 143 ? -1.441 7.515 27.968 1.00 11.60 135 LEU B CA 1
ATOM 2236 C C . LEU B 1 143 ? -2.324 8.394 28.852 1.00 12.01 135 LEU B C 1
ATOM 2237 O O . LEU B 1 143 ? -2.728 7.983 29.946 1.00 14.06 135 LEU B O 1
ATOM 2242 N N . THR B 1 144 ? -2.618 9.601 28.380 1.00 11.94 136 THR B N 1
ATOM 2243 C CA . THR B 1 144 ? -3.497 10.531 29.076 1.00 11.78 136 THR B CA 1
ATOM 2244 C C . THR B 1 144 ? -4.511 11.098 28.096 1.00 11.09 136 THR B C 1
ATOM 2245 O O . THR B 1 144 ? -4.340 11.023 26.874 1.00 10.55 136 THR B O 1
ATOM 2249 N N . VAL B 1 145 ? -5.581 11.659 28.661 1.00 11.60 137 VAL B N 1
ATOM 2250 C CA . VAL B 1 145 ? -6.663 12.206 27.849 1.00 11.22 137 VAL B CA 1
ATOM 2251 C C . VAL B 1 145 ? -7.111 13.537 28.415 1.00 11.36 137 VAL B C 1
ATOM 2252 O O . VAL B 1 145 ? -7.143 13.721 29.631 1.00 13.73 137 VAL B O 1
ATOM 2256 N N . SER B 1 146 ? -7.471 14.455 27.523 1.00 11.06 138 SER B N 1
ATOM 2257 C CA . SER B 1 146 ? -8.135 15.705 27.867 1.00 10.95 138 SER B CA 1
ATOM 2258 C C . SER B 1 146 ? -9.437 15.827 27.080 1.00 10.83 138 SER B C 1
ATOM 2259 O O . SER B 1 146 ? -9.666 15.112 26.087 1.00 10.77 138 SER B O 1
ATOM 2262 N N . ASN B 1 147 ? -10.254 16.788 27.503 1.00 11.61 139 ASN B N 1
ATOM 2263 C CA . ASN B 1 147 ? -11.549 17.050 26.885 1.00 11.13 139 ASN B CA 1
ATOM 2264 C C . ASN B 1 147 ? -11.711 18.541 26.566 1.00 11.30 139 ASN B C 1
ATOM 2265 O O . ASN B 1 147 ? -12.743 19.155 26.886 1.00 13.01 139 ASN B O 1
ATOM 2270 N N . ASN B 1 148 ? -10.683 19.141 25.943 1.00 12.17 140 ASN B N 1
ATOM 2271 C CA . ASN B 1 148 ? -10.690 20.564 25.589 1.00 13.38 140 ASN B CA 1
ATOM 2272 C C . ASN B 1 148 ? -11.471 20.820 24.316 1.00 14.41 140 ASN B C 1
ATOM 2273 O O . ASN B 1 148 ? -11.310 20.091 23.329 1.00 14.36 140 ASN B O 1
#

Foldseek 3Di:
DPDDDDWAKDWDDVQFIWMATPVRPDIFTAHDDVVVPTDHHPGDHVQNVLFVLQQVLLLVLLVVLCVVVVHDWPRKGKGKDKDKDQDDVRRIDIAIEIEMEIADDDQVVFVVSSVRSLVVRPVSVVCPPPYHYRYGYHHD/DPDDDDDDDWAKDWDDPQFIWIATPVRPDTFTAHDDVVRPTDHHPGHHVQNVLFVLQQVLLLVLLVVLCVVVVDDWPRKGKGKDKDKDADDVRHMDIAIEMEMEIEDDDVVVFVVSSVRSLVVRVVSVVCPPPYHYHYYYYHD